Protein AF-A0A9W7FA20-F1 (afdb_monomer)

InterPro domains:
  IPR004854 Ubiquitin fusion degradation protein UFD1-like [PTHR12555] (150-194)
  IPR042299 UFD1-like, Nn domain [G3DSA:2.40.40.50] (1-119)
  IPR055418 Ubiquitin fusion degradation protein UFD1, N-terminal subdomain 2 [PF24842] (150-194)

Foldseek 3Di:
DDDPCVVNQLQFQEKAAACVVVVVCVVVVQDDPKKKKKFAQVPPPPQPCPVPNRPDWDDQPPPPLPDDDLCNVLHADGIDMGGYPYNPDDNQDMGGHPLRCSNNSHDVVTDIDMDIDRDDDPDWDDWDKFKKDQADDDDDDDDRDIDGDCPLVPDPCSVVVCVVSCVRYPDDDAQGKGWDDDPNDIIIIHTHDTD

pLDDT: mean 77.86, std 16.3, range [38.94, 95.81]

Solvent-accessible surface area (backbone atoms only — not comparable to full-atom values): 11781 Å² total; per-residue (Å²): 134,85,64,86,57,71,97,36,48,59,39,29,29,45,24,30,32,21,49,68,58,51,54,47,39,66,73,66,66,60,69,83,82,65,38,30,39,43,25,50,45,89,78,44,93,81,58,72,42,68,93,76,44,73,72,79,60,80,75,68,66,80,63,63,88,80,69,70,44,73,38,78,78,60,44,75,41,68,60,45,59,26,28,71,74,46,47,79,30,56,90,91,43,70,48,70,20,64,46,58,36,48,34,53,38,52,55,94,90,57,70,63,44,79,40,76,54,83,66,86,73,77,74,89,62,76,64,45,73,43,46,44,32,75,46,71,61,69,99,66,93,74,72,48,53,68,45,84,29,62,73,63,72,71,40,93,61,42,64,62,52,48,60,60,50,49,71,48,38,88,50,84,49,67,52,36,53,50,49,45,75,56,96,92,42,78,49,39,30,40,27,67,43,65,111

Structure (mmCIF, N/CA/C/O backbone):
data_AF-A0A9W7FA20-F1
#
_entry.id   AF-A0A9W7FA20-F1
#
loop_
_atom_site.group_PDB
_atom_site.id
_atom_site.type_symbol
_atom_site.label_atom_id
_atom_site.label_alt_id
_atom_site.label_comp_id
_atom_site.label_asym_id
_atom_site.label_entity_id
_atom_site.label_seq_id
_atom_site.pdbx_PDB_ins_code
_atom_site.Cartn_x
_atom_site.Cartn_y
_atom_site.Cartn_z
_atom_site.occupancy
_atom_site.B_iso_or_equiv
_atom_site.auth_seq_id
_atom_site.auth_comp_id
_atom_site.auth_asym_id
_atom_site.auth_atom_id
_atom_site.pdbx_PDB_model_num
ATOM 1 N N . MET A 1 1 ? -18.499 -2.783 -19.533 1.00 41.34 1 MET A N 1
ATOM 2 C CA . MET A 1 1 ? -18.088 -1.965 -18.370 1.00 41.34 1 MET A CA 1
ATOM 3 C C . MET A 1 1 ? -16.827 -2.564 -17.765 1.00 41.34 1 MET A C 1
ATOM 5 O O . MET A 1 1 ? -16.865 -3.700 -17.308 1.00 41.34 1 MET A O 1
ATOM 9 N N . GLY A 1 2 ? -15.693 -1.866 -17.834 1.00 49.78 2 GLY A N 1
ATOM 10 C CA . GLY A 1 2 ? -14.467 -2.304 -17.164 1.00 49.78 2 GLY A CA 1
ATOM 11 C C . GLY A 1 2 ? -14.548 -1.973 -15.677 1.00 49.78 2 GLY A C 1
ATOM 12 O O . GLY A 1 2 ? -14.683 -0.808 -15.324 1.00 49.78 2 GLY A O 1
ATOM 13 N N . HIS A 1 3 ? -14.494 -2.982 -14.806 1.00 59.84 3 HIS A N 1
ATOM 14 C CA . HIS A 1 3 ? -14.323 -2.752 -13.372 1.00 59.84 3 HIS A CA 1
ATOM 15 C C . HIS A 1 3 ? -12.910 -2.212 -13.115 1.00 59.84 3 HIS A C 1
ATOM 17 O O . HIS A 1 3 ? -11.928 -2.821 -13.548 1.00 59.84 3 HIS A O 1
ATOM 23 N N . PHE A 1 4 ? -12.815 -1.078 -12.414 1.00 63.31 4 PHE A N 1
ATOM 24 C CA . PHE A 1 4 ? -11.549 -0.493 -11.970 1.00 63.31 4 PHE A CA 1
ATOM 25 C C . PHE A 1 4 ? -10.691 -1.556 -11.260 1.00 63.31 4 PHE A C 1
ATOM 27 O O . PHE A 1 4 ? -11.182 -2.297 -10.410 1.00 63.31 4 PHE A O 1
ATOM 34 N N . SER A 1 5 ? -9.416 -1.660 -11.645 1.00 63.91 5 SER A N 1
ATOM 35 C CA . SER A 1 5 ? -8.436 -2.608 -11.084 1.00 63.91 5 SER A CA 1
ATOM 36 C C . SER A 1 5 ? -8.739 -4.109 -11.266 1.00 63.91 5 SER A C 1
ATOM 38 O O . SER A 1 5 ? -8.158 -4.942 -10.560 1.00 63.91 5 SER A O 1
ATOM 40 N N . ARG A 1 6 ? -9.593 -4.512 -12.224 1.00 73.00 6 ARG A N 1
ATOM 41 C CA . ARG A 1 6 ? -9.806 -5.939 -12.548 1.00 73.00 6 ARG A CA 1
ATOM 42 C C . ARG A 1 6 ? -8.479 -6.608 -12.931 1.00 73.00 6 ARG A C 1
ATOM 44 O O . ARG A 1 6 ? -7.827 -6.202 -13.884 1.00 73.00 6 ARG A O 1
ATOM 51 N N . GLY A 1 7 ? -8.081 -7.635 -12.178 1.00 79.56 7 GLY A N 1
ATOM 52 C CA . GLY A 1 7 ? -6.801 -8.334 -12.371 1.00 79.56 7 GLY A CA 1
ATOM 53 C C . GLY A 1 7 ? -5.562 -7.573 -11.875 1.00 79.56 7 GLY A C 1
ATOM 54 O O . GLY A 1 7 ? -4.468 -8.121 -11.922 1.00 79.56 7 GLY A O 1
ATOM 55 N N . LYS A 1 8 ? -5.729 -6.350 -11.356 1.00 82.88 8 LYS A N 1
ATOM 56 C CA . LYS A 1 8 ? -4.651 -5.473 -10.866 1.00 82.88 8 LYS A CA 1
ATOM 57 C C . LYS A 1 8 ? -4.732 -5.189 -9.364 1.00 82.88 8 LYS A C 1
ATOM 59 O O . LYS A 1 8 ? -3.920 -4.447 -8.833 1.00 82.88 8 LYS A O 1
ATOM 64 N N . LEU A 1 9 ? -5.666 -5.823 -8.646 1.00 84.94 9 LEU A N 1
ATOM 65 C CA . LEU A 1 9 ? -5.849 -5.635 -7.200 1.00 84.94 9 LEU A CA 1
ATOM 66 C C . LEU A 1 9 ? -4.568 -5.906 -6.387 1.00 84.94 9 LEU A C 1
ATOM 68 O O . LEU A 1 9 ? -4.289 -5.215 -5.414 1.00 84.94 9 LEU A O 1
ATOM 72 N N . GLN A 1 10 ? -3.776 -6.902 -6.795 1.00 86.50 10 GLN A N 1
ATOM 73 C CA . GLN A 1 10 ? -2.513 -7.252 -6.132 1.00 86.50 10 GLN A CA 1
ATOM 74 C C . GLN A 1 10 ? -1.368 -6.267 -6.425 1.00 86.50 10 GLN A C 1
ATOM 76 O O . GLN A 1 10 ? -0.383 -6.246 -5.683 1.00 86.50 10 GLN A O 1
ATOM 81 N N . ASP A 1 11 ? -1.518 -5.465 -7.479 1.00 86.69 11 ASP A N 1
ATOM 82 C CA . ASP A 1 11 ? -0.535 -4.517 -8.004 1.00 86.69 11 ASP A CA 1
ATOM 83 C C . ASP A 1 11 ? -1.003 -3.058 -7.777 1.00 86.69 11 ASP A C 1
ATOM 85 O O . ASP A 1 11 ? -0.656 -2.158 -8.531 1.00 86.69 11 ASP A O 1
ATOM 89 N N . GLY A 1 12 ? -1.818 -2.823 -6.741 1.00 90.12 12 GLY A N 1
ATOM 90 C CA . GLY A 1 12 ? -2.284 -1.500 -6.307 1.00 90.12 12 GLY A CA 1
ATOM 91 C C . GLY A 1 12 ? -2.317 -1.383 -4.782 1.00 90.12 12 GLY A C 1
ATOM 92 O O . GLY A 1 12 ? -1.914 -2.309 -4.078 1.00 90.12 12 GLY A O 1
ATOM 93 N N . ASP A 1 13 ? -2.813 -0.267 -4.243 1.00 91.81 13 ASP A N 1
ATOM 94 C CA . ASP A 1 13 ? -2.879 -0.008 -2.787 1.00 91.81 13 ASP A CA 1
ATOM 95 C C . ASP A 1 13 ? -4.247 -0.303 -2.152 1.00 91.81 13 ASP A C 1
ATOM 97 O O . ASP A 1 13 ? -4.560 0.143 -1.046 1.00 91.81 13 ASP A O 1
ATOM 101 N N . LYS A 1 14 ? -5.076 -1.048 -2.879 1.00 92.50 14 LYS A N 1
ATOM 102 C CA . LYS A 1 14 ? -6.480 -1.282 -2.567 1.00 92.50 14 LYS A CA 1
ATOM 103 C C . LYS A 1 14 ? -6.659 -2.381 -1.529 1.00 92.50 14 LYS A C 1
ATOM 105 O O . LYS A 1 14 ? -6.235 -3.514 -1.743 1.00 92.50 14 LYS A O 1
ATOM 110 N N . CYS A 1 15 ? -7.322 -2.053 -0.424 1.00 93.44 15 CYS A N 1
ATOM 111 C CA . CYS A 1 15 ? -7.663 -2.997 0.636 1.00 93.44 15 CYS A CA 1
ATOM 112 C C . CYS A 1 15 ? -9.179 -3.168 0.778 1.00 93.44 15 CYS A C 1
ATOM 114 O O . CYS A 1 15 ? -9.943 -2.235 0.544 1.00 93.44 15 CYS A O 1
ATOM 116 N N . CYS A 1 16 ? -9.602 -4.354 1.208 1.00 94.81 16 CYS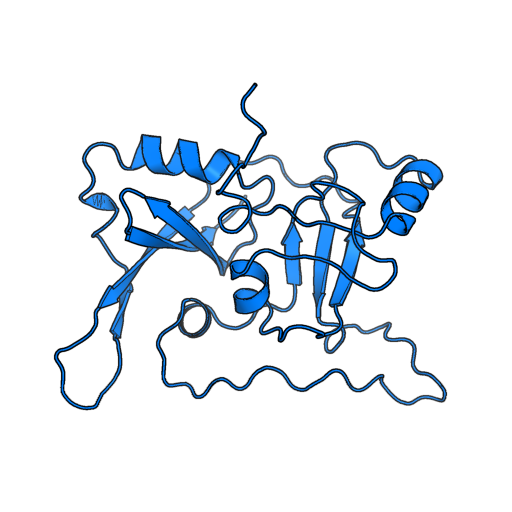 A N 1
ATOM 117 C CA . CYS A 1 16 ? -10.990 -4.641 1.567 1.00 94.81 16 CYS A CA 1
ATOM 118 C C . CYS A 1 16 ? -11.096 -4.687 3.094 1.00 94.81 16 CYS A C 1
ATOM 120 O O . CYS A 1 16 ? -10.343 -5.424 3.745 1.00 94.81 16 CYS A O 1
ATOM 122 N N . LEU A 1 17 ? -12.001 -3.886 3.656 1.00 95.62 17 LEU A N 1
ATOM 123 C CA . LEU A 1 17 ? -12.179 -3.733 5.102 1.00 95.62 17 LEU A CA 1
ATOM 124 C C . LEU A 1 17 ? -13.520 -4.322 5.574 1.00 95.62 17 LEU A C 1
ATOM 126 O O . LEU A 1 17 ? -14.421 -4.538 4.765 1.00 95.62 17 LEU A O 1
ATOM 130 N N . PRO A 1 18 ? -13.687 -4.598 6.877 1.00 95.81 18 PRO A N 1
ATOM 131 C CA . PRO A 1 18 ? -14.977 -4.994 7.428 1.00 95.81 18 PRO A CA 1
ATOM 132 C C . PRO A 1 18 ? -16.049 -3.891 7.331 1.00 95.81 18 PRO A C 1
ATOM 134 O O . PRO A 1 18 ? -15.716 -2.706 7.437 1.00 95.81 18 PRO A O 1
ATOM 137 N N . PRO A 1 19 ? -17.349 -4.246 7.281 1.00 95.69 19 PRO A N 1
ATOM 138 C CA . PRO A 1 19 ? -18.458 -3.286 7.313 1.00 95.69 19 PRO A CA 1
ATOM 139 C C . PRO A 1 19 ? -18.475 -2.352 8.534 1.00 95.69 19 PRO A C 1
ATOM 141 O O . PRO A 1 19 ? -19.100 -1.294 8.496 1.00 95.69 19 PRO A O 1
ATOM 144 N N . SER A 1 20 ? -17.812 -2.719 9.635 1.00 93.69 20 SER A N 1
ATOM 145 C CA . SER A 1 20 ? -17.689 -1.857 10.819 1.00 93.69 20 SER A CA 1
ATOM 146 C C . SER A 1 20 ? -16.941 -0.555 10.519 1.00 93.69 20 SER A C 1
ATOM 148 O O . SER A 1 20 ? -17.323 0.488 11.047 1.00 93.69 20 SER A O 1
ATOM 150 N N . TYR A 1 21 ? -15.943 -0.588 9.630 1.00 93.50 21 TYR A N 1
ATOM 151 C CA . TYR A 1 21 ? -15.213 0.607 9.200 1.00 93.50 21 TYR A CA 1
ATOM 152 C C . TYR A 1 21 ? -16.106 1.553 8.399 1.00 93.50 21 TYR A C 1
ATOM 154 O O . TYR A 1 21 ? -16.038 2.760 8.600 1.00 93.50 21 TYR A O 1
ATOM 162 N N . TRP A 1 22 ? -16.996 1.015 7.559 1.00 93.81 22 TRP A N 1
ATOM 163 C CA . TRP A 1 22 ? -17.982 1.823 6.838 1.00 93.81 22 TRP A CA 1
ATOM 164 C C . TRP A 1 22 ? -18.911 2.570 7.797 1.00 93.81 22 TRP A C 1
ATOM 166 O O . TRP A 1 22 ? -19.076 3.782 7.694 1.00 93.81 22 TRP A O 1
ATOM 176 N N . LYS A 1 23 ? -19.455 1.862 8.794 1.00 93.56 23 LYS A N 1
ATOM 177 C CA . LYS A 1 23 ? -20.296 2.477 9.830 1.00 93.56 23 LYS A CA 1
ATOM 178 C C . LYS A 1 23 ? -19.542 3.556 10.610 1.00 93.56 23 LYS A C 1
ATOM 180 O O . LYS A 1 23 ? -20.134 4.569 10.962 1.00 93.56 23 LYS A O 1
ATOM 185 N N . ALA A 1 24 ? -18.252 3.346 10.880 1.00 91.56 24 ALA A N 1
ATOM 186 C CA . ALA A 1 24 ? -17.413 4.344 11.536 1.00 91.56 24 ALA A CA 1
ATOM 187 C C . ALA A 1 24 ? -17.224 5.591 10.658 1.00 91.56 24 ALA A C 1
ATOM 189 O O . ALA A 1 24 ? -17.444 6.692 11.145 1.00 91.56 24 ALA A O 1
ATOM 190 N N . ILE A 1 25 ? -16.902 5.429 9.371 1.00 91.69 25 ILE A N 1
ATOM 191 C CA . ILE A 1 25 ? -16.784 6.540 8.410 1.00 91.69 25 ILE A CA 1
ATOM 192 C C . ILE A 1 25 ? -18.068 7.374 8.384 1.00 91.69 25 ILE A C 1
ATOM 194 O O . ILE A 1 25 ? -17.997 8.588 8.526 1.00 91.69 25 ILE A O 1
ATOM 198 N N . GLN A 1 26 ? -19.232 6.721 8.289 1.00 92.38 26 GLN A N 1
ATOM 199 C CA . GLN A 1 26 ? -20.533 7.401 8.302 1.00 92.38 26 GLN A CA 1
ATOM 200 C C . GLN A 1 26 ? -20.811 8.113 9.631 1.00 92.38 26 GLN A C 1
ATOM 202 O O . GLN A 1 26 ? -21.352 9.210 9.647 1.00 92.38 26 GLN A O 1
ATOM 207 N N . LYS A 1 27 ? -20.457 7.485 10.759 1.00 94.00 27 LYS A N 1
ATOM 208 C CA . LYS A 1 27 ? -20.691 8.043 12.096 1.00 94.00 27 LYS A CA 1
ATOM 209 C C . LYS A 1 27 ? -19.835 9.278 12.376 1.00 94.00 27 LYS A C 1
ATOM 211 O O . LYS A 1 27 ? -20.299 10.185 13.056 1.00 94.00 27 LYS A O 1
ATOM 216 N N . TYR A 1 28 ? -18.584 9.266 11.926 1.00 90.19 28 TYR A N 1
ATOM 217 C CA . TYR A 1 28 ? -17.623 10.345 12.161 1.00 90.19 28 TYR A CA 1
ATOM 218 C C . TYR A 1 28 ? -17.572 11.362 11.016 1.00 90.19 28 TYR A C 1
ATOM 220 O O . TYR A 1 28 ? -16.710 12.233 11.052 1.00 90.19 28 TYR A O 1
ATOM 228 N N . ASP A 1 29 ? -18.463 11.231 10.027 1.00 89.44 29 ASP A N 1
ATOM 229 C CA . ASP A 1 29 ? -18.550 12.087 8.840 1.00 89.44 29 ASP A CA 1
ATOM 230 C C . ASP A 1 29 ? -17.182 12.329 8.183 1.00 89.44 29 ASP A C 1
ATOM 232 O O . ASP A 1 29 ? -16.762 13.449 7.904 1.00 89.44 29 ASP A O 1
ATOM 236 N N . VAL A 1 30 ? -16.419 11.243 8.018 1.00 88.19 30 VAL A N 1
ATOM 237 C CA . VAL A 1 30 ? -15.063 11.335 7.472 1.00 88.19 30 VAL A CA 1
ATOM 238 C C . VAL A 1 30 ? -15.160 11.635 5.982 1.00 88.19 30 VAL A C 1
ATOM 240 O O . VAL A 1 30 ? -15.636 10.801 5.208 1.00 88.19 30 VAL A O 1
ATOM 243 N N . GLU A 1 31 ? -14.664 12.796 5.570 1.00 86.19 31 GLU A N 1
ATOM 244 C CA . GLU A 1 31 ? -14.654 13.199 4.166 1.00 86.19 31 GLU A CA 1
ATOM 245 C C . GLU A 1 31 ? -13.661 12.387 3.320 1.00 86.19 31 GLU A C 1
ATOM 247 O O . GLU A 1 31 ? -12.680 11.809 3.800 1.00 86.19 31 GLU A O 1
ATOM 252 N N . VAL A 1 32 ? -13.940 12.329 2.019 1.00 87.00 32 VAL A N 1
ATOM 253 C CA . VAL A 1 32 ? -13.044 11.747 1.014 1.00 87.00 32 VAL A CA 1
ATOM 254 C C . VAL A 1 32 ? -11.860 12.688 0.721 1.00 87.00 32 VAL A C 1
ATOM 256 O O . VAL A 1 32 ? -12.009 13.901 0.844 1.00 87.00 32 VAL A O 1
ATOM 259 N N . PRO A 1 33 ? -10.703 12.177 0.250 1.00 87.62 33 PRO A N 1
ATOM 260 C CA . PRO A 1 33 ? -10.387 10.774 -0.021 1.00 87.62 33 PRO A CA 1
ATOM 261 C C . PRO A 1 33 ? -10.060 9.982 1.249 1.00 87.62 33 PRO A C 1
ATOM 263 O O . PRO A 1 33 ? -9.257 10.402 2.078 1.00 87.62 33 PRO A O 1
ATOM 266 N N . TRP A 1 34 ? -10.609 8.770 1.359 1.00 89.75 34 TRP A N 1
ATOM 267 C CA . TRP A 1 34 ? -10.278 7.887 2.474 1.00 89.75 34 TRP A CA 1
ATOM 268 C C . TRP A 1 34 ? -8.948 7.184 2.245 1.00 89.75 34 TRP A C 1
ATOM 270 O O . TRP A 1 34 ? -8.766 6.436 1.279 1.00 89.75 34 TRP A O 1
ATOM 280 N N . ALA A 1 35 ? -8.043 7.373 3.194 1.00 91.44 35 ALA A N 1
ATOM 281 C CA . ALA A 1 35 ? -6.826 6.599 3.319 1.00 91.44 35 ALA A CA 1
ATOM 282 C C . ALA A 1 35 ? -6.806 5.881 4.662 1.00 91.44 35 ALA A C 1
ATOM 284 O O . ALA A 1 35 ? -7.307 6.379 5.673 1.00 91.44 35 ALA A O 1
ATOM 285 N N . VAL A 1 36 ? -6.197 4.702 4.668 1.00 93.31 36 VAL A N 1
ATOM 286 C CA . VAL A 1 36 ? -5.994 3.916 5.875 1.00 93.31 36 VAL A CA 1
ATOM 287 C C . VAL A 1 36 ? -4.521 3.658 6.110 1.00 93.31 36 VAL A C 1
ATOM 289 O O . VAL A 1 36 ? -3.767 3.340 5.191 1.00 93.31 36 VAL A O 1
ATOM 292 N N . ARG A 1 37 ? -4.112 3.771 7.370 1.00 92.94 37 ARG A N 1
ATOM 293 C CA . ARG A 1 37 ? -2.810 3.320 7.839 1.00 92.94 37 ARG A CA 1
ATOM 294 C C . ARG A 1 37 ? -2.962 1.915 8.385 1.00 92.94 37 ARG A C 1
ATOM 296 O O . ARG A 1 37 ? -3.758 1.673 9.288 1.00 92.94 37 ARG A O 1
ATOM 303 N N . ILE A 1 38 ? -2.172 1.001 7.846 1.00 92.62 38 ILE A N 1
ATOM 304 C CA . ILE A 1 38 ? -2.104 -0.381 8.298 1.00 92.62 38 ILE A CA 1
ATOM 305 C C . ILE A 1 38 ? -0.772 -0.551 9.010 1.00 92.62 38 ILE A C 1
ATOM 307 O O . ILE A 1 38 ? 0.289 -0.348 8.414 1.00 92.62 38 ILE A O 1
ATOM 311 N N . ARG A 1 39 ? -0.822 -0.926 10.286 1.00 89.19 39 ARG A N 1
ATOM 312 C CA . ARG A 1 39 ? 0.361 -1.169 11.113 1.00 89.19 39 ARG A CA 1
ATOM 313 C C . ARG A 1 39 ? 0.295 -2.528 11.781 1.00 89.19 39 ARG A C 1
ATOM 315 O O . ARG A 1 39 ? -0.784 -3.061 12.043 1.00 89.19 39 ARG A O 1
ATOM 322 N N . ARG A 1 40 ? 1.456 -3.114 12.053 1.00 82.44 40 ARG A N 1
ATOM 323 C CA . ARG A 1 40 ? 1.506 -4.317 12.886 1.00 82.44 40 ARG A CA 1
ATOM 324 C C . ARG A 1 40 ? 1.145 -3.953 14.324 1.00 82.44 40 ARG A C 1
ATOM 326 O O . ARG A 1 40 ? 1.532 -2.890 14.804 1.00 82.44 40 ARG A O 1
ATOM 333 N N . ILE A 1 41 ? 0.450 -4.857 15.011 1.00 79.50 41 ILE A N 1
ATOM 334 C CA . ILE A 1 41 ? 0.086 -4.636 16.413 1.00 79.50 41 ILE A CA 1
ATOM 335 C C . ILE A 1 41 ? 1.306 -4.702 17.339 1.00 79.50 41 ILE A C 1
ATOM 337 O O . ILE A 1 41 ? 1.319 -3.993 18.324 1.00 79.50 41 ILE A O 1
ATOM 341 N N . ASP A 1 42 ? 2.354 -5.474 17.020 1.00 71.81 42 ASP A N 1
ATOM 342 C CA . ASP A 1 42 ? 3.551 -5.631 17.876 1.00 71.81 42 ASP A CA 1
ATOM 343 C C . ASP A 1 42 ? 4.308 -4.324 18.160 1.00 71.81 42 ASP A C 1
ATOM 345 O O . ASP A 1 42 ? 5.114 -4.259 19.087 1.00 71.81 42 ASP A O 1
ATOM 349 N N . LYS A 1 43 ? 4.070 -3.288 17.356 1.00 62.44 43 LYS A N 1
ATOM 350 C CA . LYS A 1 43 ? 4.651 -1.948 17.500 1.00 62.44 43 LYS A CA 1
ATOM 351 C C . LYS A 1 43 ? 3.680 -0.929 18.075 1.00 62.44 43 LYS A C 1
ATOM 353 O O . LYS A 1 43 ? 3.968 0.264 18.079 1.00 62.44 43 LYS A O 1
ATOM 358 N N . ASP A 1 44 ? 2.524 -1.386 18.517 1.00 63.81 44 ASP A N 1
ATOM 359 C CA . ASP A 1 44 ? 1.465 -0.514 18.952 1.00 63.81 44 ASP A CA 1
ATOM 360 C C . ASP A 1 44 ? 1.561 -0.238 20.462 1.00 63.81 44 ASP A C 1
ATOM 362 O O . ASP A 1 44 ? 1.539 -1.180 21.257 1.00 63.81 44 ASP A O 1
ATOM 366 N N . PRO A 1 45 ? 1.704 1.031 20.888 1.00 58.66 45 PRO A N 1
ATOM 367 C CA . PRO A 1 45 ? 1.760 1.363 22.308 1.00 58.66 45 PRO A CA 1
ATOM 368 C C . PRO A 1 45 ? 0.434 1.066 23.027 1.00 58.66 45 PRO A C 1
ATOM 370 O O . PRO A 1 45 ? 0.455 0.755 24.218 1.00 58.66 45 PRO A O 1
ATOM 373 N N . ASP A 1 46 ? -0.689 1.071 22.298 1.00 60.22 46 ASP A N 1
ATOM 374 C CA . ASP A 1 46 ? -2.047 0.958 22.841 1.00 60.22 46 ASP A CA 1
ATOM 375 C C . ASP A 1 46 ? -2.658 -0.426 22.579 1.00 60.22 46 ASP A C 1
ATOM 377 O O . ASP A 1 46 ? -3.866 -0.562 22.356 1.00 60.22 46 ASP A O 1
ATOM 381 N N . ILE A 1 47 ? -1.840 -1.482 22.507 1.00 62.91 47 ILE A N 1
ATOM 382 C CA . ILE A 1 47 ? -2.360 -2.858 22.505 1.00 62.91 47 ILE A CA 1
ATOM 383 C C . ILE A 1 47 ? -3.198 -3.029 23.767 1.00 62.91 47 ILE A C 1
ATOM 385 O O . ILE A 1 47 ? -2.689 -2.830 24.871 1.00 62.91 47 ILE A O 1
ATOM 389 N N . TYR A 1 48 ? -4.458 -3.441 23.606 1.00 50.62 48 TYR A N 1
ATOM 390 C CA . TYR A 1 48 ? -5.272 -3.922 24.716 1.00 50.62 48 TYR A CA 1
ATOM 391 C C . TYR A 1 48 ? -4.478 -4.990 25.473 1.00 50.62 48 TYR A C 1
ATOM 393 O O . TYR A 1 48 ? -4.252 -6.090 24.969 1.00 50.62 48 TYR A O 1
ATOM 401 N N . ARG A 1 49 ? -4.001 -4.629 26.667 1.00 52.78 49 ARG A N 1
ATOM 402 C CA . ARG A 1 49 ? -3.356 -5.551 27.594 1.00 52.78 49 ARG A CA 1
ATOM 403 C C . ARG A 1 49 ? -4.448 -6.181 28.434 1.00 52.78 49 ARG A C 1
ATOM 405 O O . ARG A 1 49 ? -4.798 -5.656 29.489 1.00 52.78 49 ARG A O 1
ATOM 412 N N . GLU A 1 50 ? -5.020 -7.274 27.958 1.00 43.41 50 GLU A N 1
ATOM 413 C CA . GLU A 1 50 ? -5.937 -8.050 28.785 1.00 43.41 50 GLU A CA 1
ATOM 414 C C . GLU A 1 50 ? -5.143 -8.593 29.989 1.00 43.41 50 GLU A C 1
ATOM 416 O O . GLU A 1 50 ? -4.130 -9.276 29.828 1.00 43.41 50 GLU A O 1
ATOM 421 N N . GLY A 1 51 ? -5.497 -8.164 31.206 1.00 53.22 51 GLY A N 1
ATOM 422 C CA . GLY A 1 51 ? -4.780 -8.551 32.431 1.00 53.22 51 GLY A CA 1
ATOM 423 C C . GLY A 1 51 ? -3.306 -8.119 32.500 1.00 53.22 51 GLY A C 1
ATOM 424 O O . GLY A 1 51 ? -2.516 -8.754 33.192 1.00 53.22 51 GLY A O 1
ATOM 425 N N . GLY A 1 52 ? -2.896 -7.076 31.767 1.00 54.47 52 GLY A N 1
ATOM 426 C CA . GLY A 1 52 ? -1.500 -6.616 31.749 1.00 54.47 52 GLY A CA 1
ATOM 427 C C . GLY A 1 52 ? -0.568 -7.415 30.826 1.00 54.47 52 GLY A C 1
ATOM 428 O O . GLY A 1 52 ? 0.579 -7.004 30.636 1.00 54.47 52 GLY A O 1
ATOM 429 N N . GLN A 1 53 ? -1.042 -8.493 30.189 1.00 50.97 53 GLN A N 1
ATOM 430 C CA . GLN A 1 53 ? -0.277 -9.209 29.169 1.00 50.97 53 GLN A CA 1
ATOM 431 C C . GLN A 1 53 ? -0.463 -8.568 27.793 1.00 50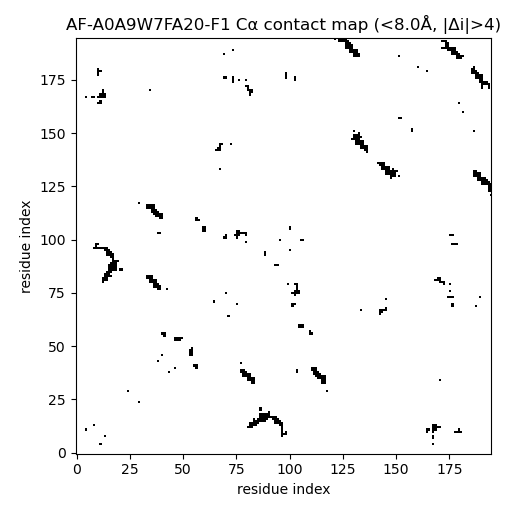.97 53 GLN A C 1
ATOM 433 O O . GLN A 1 53 ? -1.574 -8.340 27.321 1.00 50.97 53 GLN A O 1
ATOM 438 N N . VAL A 1 54 ? 0.656 -8.285 27.127 1.00 55.56 54 VAL A N 1
ATOM 439 C CA . VAL A 1 54 ? 0.669 -7.886 25.717 1.00 55.56 54 VAL A CA 1
ATOM 440 C C . VAL A 1 54 ? 0.094 -9.040 24.897 1.00 55.56 54 VAL A C 1
ATOM 442 O O . VAL A 1 54 ? 0.615 -10.154 24.988 1.00 55.56 54 VAL A O 1
ATOM 445 N N . LEU A 1 55 ? -0.940 -8.785 24.083 1.00 53.88 55 LEU A N 1
ATOM 446 C CA . LEU A 1 55 ? -1.399 -9.745 23.077 1.00 53.88 55 LEU A CA 1
ATOM 447 C C . LEU A 1 55 ? -0.189 -10.158 22.233 1.00 53.88 55 LEU A C 1
ATOM 449 O O . LEU A 1 55 ? 0.335 -9.365 21.449 1.00 53.88 55 LEU A O 1
ATOM 453 N N . LYS A 1 56 ? 0.293 -11.390 22.429 1.00 51.25 56 LYS A N 1
ATOM 454 C CA . LYS A 1 56 ? 1.414 -11.928 21.661 1.00 51.25 56 LYS A CA 1
ATOM 455 C C . LYS A 1 56 ? 0.946 -12.098 20.222 1.00 51.25 56 LYS A C 1
ATOM 457 O O . LYS A 1 56 ? 0.323 -13.096 19.870 1.00 51.25 56 LYS A O 1
ATOM 462 N N . THR A 1 57 ? 1.241 -11.123 19.371 1.00 55.31 57 THR A N 1
ATOM 463 C CA . THR A 1 57 ? 1.193 -11.345 17.927 1.00 55.31 57 THR A CA 1
ATOM 464 C C . THR A 1 57 ? 2.145 -12.468 17.557 1.00 55.31 57 THR A C 1
ATOM 466 O O . THR A 1 57 ? 3.199 -12.627 18.174 1.00 55.31 57 THR A O 1
ATOM 469 N N . GLN A 1 58 ? 1.793 -13.216 16.512 1.00 58.97 58 GLN A N 1
ATOM 470 C CA . GLN A 1 58 ? 2.731 -14.159 15.923 1.00 58.97 58 GLN A CA 1
ATOM 471 C C . GLN A 1 58 ? 4.034 -13.441 15.566 1.00 58.97 58 GLN A C 1
ATOM 473 O O . GLN A 1 58 ? 4.019 -12.306 15.069 1.00 58.97 58 GLN A O 1
ATOM 478 N N . GLU A 1 59 ? 5.155 -14.114 15.825 1.00 60.75 59 GLU A N 1
ATOM 479 C CA . GLU A 1 59 ? 6.470 -13.598 15.476 1.00 60.75 59 GLU A CA 1
ATOM 480 C C . GLU A 1 59 ? 6.496 -13.166 14.009 1.00 60.75 59 GLU A C 1
ATOM 482 O O . GLU A 1 59 ? 5.835 -13.754 13.137 1.00 60.75 59 GLU A O 1
ATOM 487 N N . ARG A 1 60 ? 7.275 -12.112 13.726 1.00 59.75 60 ARG A N 1
ATOM 488 C CA . ARG A 1 60 ? 7.562 -11.717 12.345 1.00 59.75 60 ARG A CA 1
ATOM 489 C C . ARG A 1 60 ? 7.948 -12.968 11.576 1.00 59.75 60 ARG A C 1
ATOM 491 O O . ARG A 1 60 ? 8.658 -13.829 12.089 1.00 59.75 60 ARG A O 1
ATOM 498 N N . VAL A 1 61 ? 7.516 -13.054 10.319 1.00 56.84 61 VAL A N 1
ATOM 499 C CA . VAL A 1 61 ? 8.079 -14.070 9.432 1.00 56.84 61 VAL A CA 1
ATOM 500 C C . VAL A 1 61 ? 9.569 -13.796 9.348 1.00 56.84 61 VAL A C 1
ATOM 502 O O . VAL A 1 61 ? 9.985 -12.900 8.601 1.00 56.84 61 VAL A O 1
ATOM 505 N N . ASN A 1 62 ? 10.349 -14.549 10.120 1.00 48.00 62 ASN A N 1
ATOM 506 C CA . ASN A 1 62 ? 11.758 -14.745 9.881 1.00 48.00 62 ASN A CA 1
ATOM 507 C C . ASN A 1 62 ? 11.800 -15.665 8.664 1.00 48.00 62 ASN A C 1
ATOM 509 O O . ASN A 1 62 ? 11.830 -16.888 8.773 1.00 48.00 62 ASN A O 1
ATOM 513 N N . ARG A 1 63 ? 11.599 -15.074 7.480 1.00 49.03 63 ARG A N 1
ATOM 514 C CA . ARG A 1 63 ? 11.951 -15.788 6.258 1.00 49.03 63 ARG A CA 1
ATOM 515 C C . ARG A 1 63 ? 13.468 -15.924 6.343 1.00 49.03 63 ARG A C 1
ATOM 517 O O . ARG A 1 63 ? 14.100 -14.921 6.691 1.00 49.03 63 ARG A O 1
ATOM 524 N N . PRO A 1 64 ? 14.046 -17.115 6.115 1.00 39.62 64 PRO A N 1
ATOM 525 C CA . PRO A 1 64 ? 15.491 -17.208 5.989 1.00 39.62 64 PRO A CA 1
ATOM 526 C C . PRO A 1 64 ? 15.943 -16.089 5.044 1.00 39.62 64 PRO A C 1
ATOM 528 O O . PRO A 1 64 ? 15.276 -15.838 4.040 1.00 39.62 64 PRO A O 1
ATOM 531 N N . LYS A 1 65 ? 17.047 -15.400 5.371 1.00 42.03 65 LYS A N 1
ATOM 532 C CA . LYS A 1 65 ? 17.645 -14.357 4.507 1.00 42.03 65 LYS A CA 1
ATOM 533 C C . LYS A 1 65 ? 17.900 -14.857 3.074 1.00 42.03 65 LYS A C 1
ATOM 535 O O . LYS A 1 65 ? 18.144 -14.078 2.164 1.00 42.03 65 LYS A O 1
ATOM 540 N N . VAL A 1 66 ? 17.808 -16.166 2.868 1.00 40.16 66 VAL A N 1
ATOM 541 C CA . VAL A 1 66 ? 17.705 -16.819 1.573 1.00 40.16 66 VAL A CA 1
ATOM 542 C C . VAL A 1 66 ? 16.241 -16.788 1.106 1.00 40.16 66 VAL A C 1
ATOM 544 O O . VAL A 1 66 ? 15.446 -17.666 1.431 1.00 40.16 66 VAL A O 1
ATOM 547 N N . ILE A 1 67 ? 15.862 -15.714 0.413 1.00 38.94 67 ILE A N 1
ATOM 548 C CA . ILE A 1 67 ? 15.511 -15.660 -1.023 1.00 38.94 67 ILE A CA 1
ATOM 549 C C . ILE A 1 67 ? 15.084 -14.203 -1.272 1.00 38.94 67 ILE A C 1
ATOM 551 O O . ILE A 1 67 ? 13.894 -13.901 -1.294 1.00 38.94 67 ILE A O 1
ATOM 555 N N . ASN A 1 68 ? 16.064 -13.307 -1.407 1.00 48.53 68 ASN A N 1
ATOM 556 C CA . ASN A 1 68 ? 16.125 -12.237 -2.412 1.00 48.53 68 ASN A CA 1
ATOM 557 C C . ASN A 1 68 ? 14.777 -11.683 -2.872 1.00 48.53 68 ASN A C 1
ATOM 559 O O . ASN A 1 68 ? 14.416 -11.722 -4.050 1.00 48.53 68 ASN A O 1
ATOM 563 N N . GLY A 1 69 ? 14.003 -11.217 -1.900 1.00 51.25 69 GLY A N 1
ATOM 564 C CA . GLY A 1 69 ? 12.716 -10.600 -2.121 1.00 51.25 69 GLY A CA 1
ATOM 565 C C . GLY A 1 69 ? 12.836 -9.088 -1.962 1.00 51.25 69 GLY A C 1
ATOM 566 O O . GLY A 1 69 ? 13.741 -8.603 -1.289 1.00 51.25 69 GLY A O 1
ATOM 567 N N . PRO A 1 70 ? 11.873 -8.314 -2.481 1.00 51.88 70 PRO A N 1
ATOM 568 C CA . PRO A 1 70 ? 11.803 -6.859 -2.300 1.00 51.88 70 PRO A CA 1
ATOM 569 C C . PRO A 1 70 ? 12.017 -6.358 -0.862 1.00 51.88 70 PRO A C 1
ATOM 571 O O . PRO A 1 70 ? 12.501 -5.255 -0.636 1.00 51.88 70 PRO A O 1
ATOM 574 N N . ARG A 1 71 ? 11.635 -7.184 0.119 1.00 54.72 71 ARG A N 1
ATOM 575 C CA . ARG A 1 71 ? 11.737 -6.904 1.553 1.00 54.72 71 ARG A CA 1
ATOM 576 C C . ARG A 1 71 ? 13.183 -6.870 2.056 1.00 54.72 71 ARG A C 1
ATOM 578 O O . ARG A 1 71 ? 13.469 -6.084 2.954 1.00 54.72 71 ARG A O 1
ATOM 585 N N . ASP A 1 72 ? 14.068 -7.702 1.511 1.00 53.50 72 ASP A N 1
ATOM 586 C CA . ASP A 1 72 ? 15.451 -7.817 1.994 1.00 53.50 72 ASP A CA 1
ATOM 587 C C . ASP A 1 72 ? 16.295 -6.594 1.600 1.00 53.50 72 ASP A C 1
ATOM 589 O O . ASP A 1 72 ? 17.300 -6.303 2.238 1.00 53.50 72 ASP A O 1
ATOM 593 N N . ILE A 1 73 ? 15.832 -5.836 0.599 1.00 58.56 73 ILE A N 1
ATOM 594 C CA . ILE A 1 73 ? 16.480 -4.624 0.084 1.00 58.56 73 ILE A CA 1
ATOM 595 C C . ILE A 1 73 ? 16.209 -3.420 0.990 1.00 58.56 73 ILE A C 1
ATOM 597 O O . ILE A 1 73 ? 17.126 -2.682 1.331 1.00 58.56 73 ILE A O 1
ATOM 601 N N . VAL A 1 74 ? 14.941 -3.199 1.359 1.00 62.72 74 VAL A N 1
ATOM 602 C CA . VAL A 1 74 ? 14.507 -1.941 2.000 1.00 62.72 74 VAL A CA 1
ATOM 603 C C . VAL A 1 74 ? 14.096 -2.126 3.463 1.00 62.72 74 VAL A C 1
ATOM 605 O O . VAL A 1 74 ? 13.725 -1.170 4.144 1.00 62.72 74 VAL A O 1
ATOM 608 N N . GLY A 1 75 ? 14.171 -3.354 3.975 1.00 69.31 75 GLY A N 1
ATOM 609 C CA . GLY A 1 75 ? 13.811 -3.684 5.347 1.00 69.31 75 GLY A CA 1
ATOM 610 C C . GLY A 1 75 ? 12.301 -3.702 5.601 1.00 69.31 75 GLY A C 1
ATOM 611 O O . GLY A 1 75 ? 11.478 -3.199 4.831 1.00 69.31 75 GLY A O 1
ATOM 612 N N . ALA A 1 76 ? 11.926 -4.321 6.719 1.00 75.12 76 ALA A N 1
ATOM 613 C CA . ALA A 1 76 ? 10.539 -4.374 7.162 1.00 75.12 76 ALA A CA 1
ATOM 614 C C . ALA A 1 76 ? 10.039 -2.986 7.585 1.00 75.12 76 ALA A C 1
ATOM 616 O O . ALA A 1 76 ? 10.757 -2.233 8.240 1.00 75.12 76 ALA A O 1
ATOM 617 N N . ARG A 1 77 ? 8.781 -2.690 7.261 1.00 82.12 77 ARG A N 1
ATOM 618 C CA . ARG A 1 77 ? 8.088 -1.459 7.638 1.00 82.12 77 ARG A CA 1
ATOM 619 C C . ARG A 1 77 ? 7.179 -1.703 8.828 1.00 82.12 77 ARG A C 1
A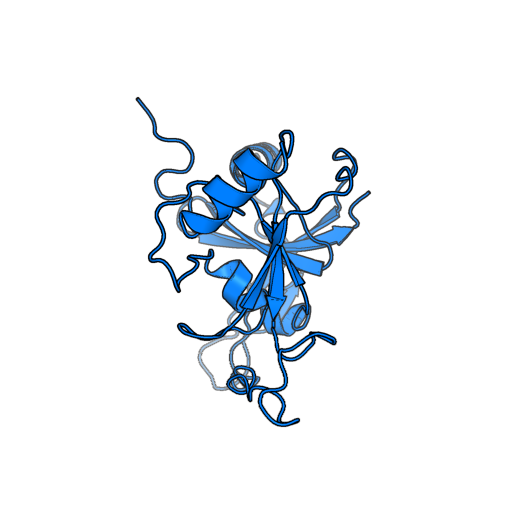TOM 621 O O . ARG A 1 77 ? 6.601 -2.782 8.964 1.00 82.12 77 ARG A O 1
ATOM 628 N N . ASP A 1 78 ? 7.036 -0.681 9.663 1.00 82.44 78 ASP A N 1
ATOM 629 C CA . ASP A 1 78 ? 6.132 -0.730 10.813 1.00 82.44 78 ASP A CA 1
ATOM 630 C C . ASP A 1 78 ? 4.698 -0.343 10.426 1.00 82.44 78 ASP A C 1
ATOM 632 O O . ASP A 1 78 ? 3.738 -0.878 10.984 1.00 82.44 78 ASP A O 1
ATOM 636 N N . SER A 1 79 ? 4.549 0.528 9.422 1.00 89.00 79 SER A N 1
ATOM 637 C CA . SER A 1 79 ? 3.257 0.885 8.840 1.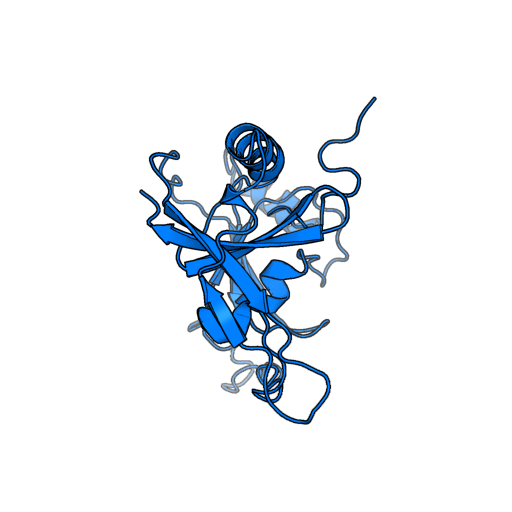00 89.00 79 SER A CA 1
ATOM 638 C C . SER A 1 79 ? 3.345 1.119 7.332 1.00 89.00 79 SER A C 1
ATOM 640 O O . SER A 1 79 ? 4.412 1.431 6.799 1.00 89.00 79 SER A O 1
ATOM 642 N N . VAL A 1 80 ? 2.215 0.945 6.652 1.00 91.50 80 VAL A N 1
ATOM 643 C CA . VAL A 1 80 ? 2.008 1.291 5.241 1.00 91.50 80 VAL A CA 1
ATOM 644 C C . VAL A 1 80 ? 0.665 1.992 5.085 1.00 91.50 80 VAL A C 1
ATOM 646 O O . VAL A 1 80 ? -0.250 1.776 5.884 1.00 91.50 80 VAL A O 1
ATOM 649 N N . LEU A 1 81 ? 0.546 2.825 4.057 1.00 92.38 81 LEU A N 1
ATOM 650 C CA . LEU A 1 81 ? -0.725 3.418 3.655 1.00 92.38 81 LEU A CA 1
ATOM 651 C C . LEU A 1 81 ? -1.411 2.567 2.584 1.00 92.38 81 LEU A C 1
ATOM 653 O O . LEU A 1 81 ? -0.757 1.876 1.799 1.00 92.38 81 LEU A O 1
ATOM 657 N N . GLY A 1 82 ? -2.736 2.623 2.582 1.00 92.75 82 GLY A N 1
ATOM 658 C CA . GLY A 1 82 ? -3.589 2.027 1.570 1.00 92.75 82 GLY A CA 1
ATOM 659 C C . GLY A 1 82 ? -4.910 2.771 1.457 1.00 92.75 82 GLY A C 1
ATOM 660 O O . GLY A 1 82 ? -5.199 3.698 2.216 1.00 92.75 82 GLY A O 1
ATOM 661 N N . SER A 1 83 ? -5.732 2.339 0.511 1.00 92.62 83 SER A N 1
ATOM 662 C CA . SER A 1 83 ? -7.036 2.933 0.234 1.00 92.62 83 SER A CA 1
ATOM 663 C C . SER A 1 83 ? -8.118 1.850 0.267 1.00 92.62 83 SER A C 1
ATOM 665 O O . SER A 1 83 ? -7.943 0.803 -0.369 1.00 92.62 83 SER A O 1
ATOM 667 N N . PRO A 1 84 ? -9.229 2.055 1.000 1.00 93.56 84 PRO A N 1
ATOM 668 C CA . PRO A 1 84 ? -10.328 1.104 1.016 1.00 93.56 84 PRO A CA 1
ATOM 669 C C . PRO A 1 84 ? -11.007 1.071 -0.355 1.00 93.56 84 PRO A C 1
ATOM 671 O 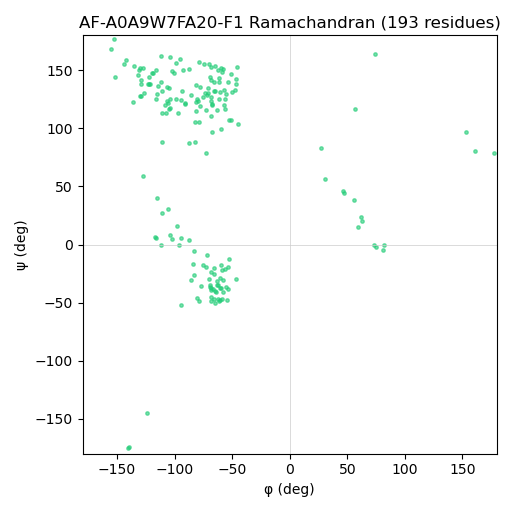O . PRO A 1 84 ? -11.505 2.084 -0.838 1.00 93.56 84 PRO A O 1
ATOM 674 N N . LEU A 1 85 ? -11.022 -0.103 -0.982 1.00 93.00 85 LEU A N 1
ATOM 675 C CA . LEU A 1 85 ? -11.781 -0.346 -2.208 1.00 93.00 85 LEU A CA 1
ATOM 676 C C . LEU A 1 85 ? -13.251 -0.603 -1.895 1.00 93.00 85 LEU A C 1
ATOM 678 O O . LEU A 1 85 ? -14.137 -0.076 -2.559 1.00 93.00 85 LEU A O 1
ATOM 682 N N . ASP A 1 86 ? -13.493 -1.443 -0.895 1.00 93.06 86 ASP A N 1
ATOM 683 C CA . ASP A 1 86 ? -14.812 -1.830 -0.435 1.00 93.06 86 ASP A CA 1
ATOM 684 C C . ASP A 1 86 ? -14.775 -2.278 1.034 1.00 93.06 86 ASP A C 1
ATOM 686 O O . ASP A 1 86 ? -13.721 -2.479 1.647 1.00 93.06 86 ASP A O 1
ATOM 690 N N . PHE A 1 87 ? -15.969 -2.419 1.606 1.00 95.06 87 PHE A N 1
ATOM 691 C CA . PHE A 1 87 ? -16.173 -2.756 3.014 1.00 95.06 87 PHE A CA 1
ATOM 692 C C . PHE A 1 87 ? -16.859 -4.117 3.172 1.00 95.06 87 PHE A C 1
ATOM 694 O O . PHE A 1 87 ? -17.786 -4.279 3.964 1.00 95.06 87 PHE A O 1
ATOM 701 N N . ARG A 1 88 ? -16.460 -5.086 2.340 1.00 94.38 88 ARG A N 1
ATOM 702 C CA . ARG A 1 88 ? -17.099 -6.408 2.227 1.00 94.38 88 ARG A CA 1
ATOM 703 C C . ARG A 1 88 ? -16.332 -7.522 2.935 1.00 94.38 88 ARG A C 1
ATOM 705 O O . ARG A 1 88 ? -16.716 -8.684 2.813 1.00 94.38 88 ARG A O 1
ATOM 712 N N . ALA A 1 89 ? -15.256 -7.199 3.649 1.00 93.81 89 ALA A N 1
ATOM 713 C CA . ALA A 1 89 ? -14.490 -8.218 4.346 1.00 93.81 89 ALA A CA 1
ATOM 714 C C . ALA A 1 89 ? -15.298 -8.808 5.510 1.00 93.81 89 ALA A C 1
ATOM 716 O O . ALA A 1 89 ? -16.158 -8.140 6.089 1.00 93.81 89 ALA A O 1
ATOM 717 N N . GLY A 1 90 ? -15.021 -10.062 5.878 1.00 92.38 90 GLY A N 1
ATOM 718 C CA . GLY A 1 90 ? -15.606 -10.643 7.089 1.00 92.38 90 GLY A CA 1
ATOM 719 C C . GLY A 1 90 ? -15.251 -9.806 8.323 1.00 92.38 90 GLY A C 1
ATOM 720 O O . GLY A 1 90 ? -14.193 -9.186 8.360 1.00 92.38 90 GLY A O 1
ATOM 721 N N . SER A 1 91 ? -16.106 -9.798 9.351 1.00 85.50 91 SER A N 1
ATOM 722 C CA . SER A 1 91 ? -16.013 -8.875 10.500 1.00 85.50 91 SER A CA 1
ATOM 723 C C . SER A 1 91 ? -14.666 -8.847 11.241 1.00 85.50 91 SER A C 1
ATOM 725 O O . SER A 1 91 ? -14.394 -7.887 11.955 1.00 85.50 91 SER A O 1
ATOM 727 N N . GLN A 1 92 ? -13.834 -9.879 11.088 1.00 85.81 92 GLN A N 1
ATOM 728 C CA . GLN A 1 92 ? -12.531 -10.025 11.749 1.00 85.81 92 GLN A CA 1
ATOM 729 C C . GLN A 1 92 ? -11.352 -10.065 10.764 1.00 85.81 92 GLN A C 1
ATOM 731 O O . GLN A 1 92 ? -10.218 -10.317 11.164 1.00 85.81 92 GLN A O 1
ATOM 736 N N . TYR A 1 93 ? -11.603 -9.842 9.474 1.00 91.69 93 TYR A N 1
ATOM 737 C CA . TYR A 1 93 ? -10.600 -9.986 8.428 1.00 91.69 93 TYR A CA 1
ATOM 738 C C . TYR A 1 93 ? -10.421 -8.690 7.654 1.00 91.69 93 TYR A C 1
ATOM 740 O O . TYR A 1 93 ? -11.371 -7.973 7.364 1.00 91.69 93 TYR A O 1
ATOM 748 N N . VAL A 1 94 ? -9.181 -8.428 7.266 1.00 94.31 94 VAL A N 1
ATOM 749 C CA . VAL A 1 94 ? -8.832 -7.404 6.283 1.00 94.31 94 VAL A CA 1
ATOM 750 C C . VAL A 1 94 ? -8.088 -8.091 5.151 1.00 94.31 94 VAL A C 1
ATOM 752 O O . VAL A 1 94 ? -7.241 -8.955 5.396 1.00 94.31 94 VAL A O 1
ATOM 755 N N . TYR A 1 95 ? -8.395 -7.725 3.909 1.00 94.44 95 TYR A N 1
ATOM 756 C CA . TYR A 1 95 ? -7.678 -8.255 2.752 1.00 94.44 95 TYR A CA 1
ATOM 757 C C . TYR A 1 95 ? -6.746 -7.188 2.201 1.00 94.44 95 TYR A C 1
ATOM 759 O O . TYR A 1 95 ? -7.182 -6.094 1.836 1.00 94.44 95 TYR A O 1
ATOM 767 N N . LEU A 1 96 ? -5.459 -7.528 2.152 1.00 93.12 96 LEU A N 1
ATOM 768 C CA . LEU A 1 96 ? -4.387 -6.640 1.720 1.00 93.12 96 LEU A CA 1
ATOM 769 C C . LEU A 1 96 ? -3.674 -7.218 0.487 1.00 93.12 96 LEU A C 1
ATOM 771 O O . LEU A 1 96 ? -3.527 -8.440 0.382 1.00 93.12 96 LEU A O 1
ATOM 775 N N . PRO A 1 97 ? -3.167 -6.367 -0.417 1.00 90.94 97 PRO A N 1
ATOM 776 C CA . PRO A 1 97 ? -2.301 -6.788 -1.508 1.00 90.94 97 PRO A CA 1
ATOM 777 C C . PRO A 1 97 ? -1.023 -7.470 -1.012 1.00 90.94 97 PRO A C 1
ATOM 779 O O . PRO A 1 97 ? -0.469 -7.152 0.045 1.00 90.94 97 PRO A O 1
ATOM 782 N N . SER A 1 98 ? -0.486 -8.369 -1.832 1.00 86.19 98 SER A N 1
ATOM 783 C CA . SER A 1 98 ? 0.696 -9.170 -1.500 1.00 86.19 98 SER A CA 1
ATOM 784 C C . SER A 1 98 ? 1.932 -8.326 -1.166 1.00 86.19 98 SER A C 1
ATOM 786 O O . SER A 1 98 ? 2.776 -8.753 -0.377 1.00 86.19 98 SER A O 1
ATOM 788 N N . TRP A 1 99 ? 2.070 -7.133 -1.755 1.00 85.19 99 TRP A N 1
ATOM 789 C CA . TRP A 1 99 ? 3.189 -6.244 -1.443 1.00 85.19 99 TRP A CA 1
ATOM 790 C C . TRP A 1 99 ? 3.094 -5.677 -0.021 1.00 85.19 99 TRP A C 1
ATOM 792 O O . TRP A 1 99 ? 4.115 -5.636 0.658 1.00 85.19 99 TRP A O 1
ATOM 802 N N . MET A 1 100 ? 1.895 -5.362 0.485 1.00 88.94 100 MET A N 1
ATOM 803 C CA . MET A 1 100 ? 1.713 -4.900 1.868 1.00 88.94 100 MET A CA 1
ATOM 804 C C . MET A 1 100 ? 2.089 -5.990 2.877 1.00 88.94 100 MET A C 1
ATOM 806 O O . MET A 1 100 ? 2.775 -5.706 3.858 1.00 88.94 100 MET A O 1
ATOM 810 N N . PHE A 1 101 ? 1.736 -7.256 2.604 1.00 86.94 101 PHE A N 1
ATOM 811 C CA . PHE A 1 101 ? 2.187 -8.400 3.411 1.00 86.94 101 PHE A CA 1
ATOM 812 C C . PHE A 1 101 ? 3.714 -8.496 3.469 1.00 86.94 101 PHE A C 1
ATOM 814 O O . PHE A 1 101 ? 4.276 -8.779 4.528 1.00 86.94 101 PHE A O 1
ATOM 821 N N . ARG A 1 102 ? 4.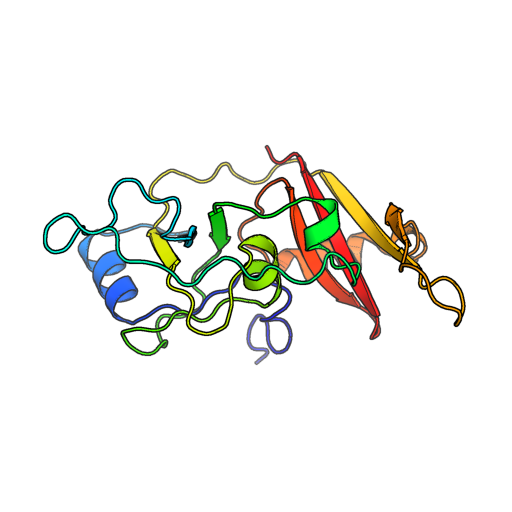395 -8.259 2.340 1.00 83.19 102 ARG A N 1
ATOM 822 C CA . ARG A 1 102 ? 5.863 -8.263 2.279 1.00 83.19 102 ARG A CA 1
ATOM 823 C C . ARG A 1 102 ? 6.456 -7.086 3.049 1.00 83.19 102 ARG A C 1
ATOM 825 O O . ARG A 1 102 ? 7.324 -7.323 3.885 1.00 83.19 102 ARG A O 1
ATOM 832 N N . SER A 1 103 ? 5.962 -5.869 2.830 1.00 85.00 103 SER A N 1
ATOM 833 C CA . SER A 1 103 ? 6.439 -4.660 3.513 1.00 85.00 103 SER A CA 1
ATOM 834 C C . SER A 1 103 ? 6.293 -4.776 5.032 1.00 85.00 103 SER A C 1
ATOM 836 O O . SER A 1 103 ? 7.249 -4.545 5.765 1.00 85.00 103 SER A O 1
ATOM 838 N N . LEU A 1 104 ? 5.131 -5.230 5.510 1.00 85.19 104 LEU A N 1
ATOM 839 C CA . LEU A 1 104 ? 4.826 -5.385 6.937 1.00 85.19 104 LEU A CA 1
ATOM 840 C C . LEU A 1 104 ? 5.252 -6.742 7.523 1.00 85.19 104 LEU A C 1
ATOM 842 O O . LEU A 1 104 ? 4.988 -7.034 8.690 1.00 85.19 104 LEU A O 1
ATOM 846 N N . SER A 1 105 ? 5.911 -7.606 6.746 1.00 84.69 105 SER A N 1
ATOM 847 C CA . SER A 1 105 ? 6.385 -8.912 7.233 1.00 84.69 105 SER A CA 1
ATOM 848 C C . SER A 1 105 ? 5.281 -9.797 7.838 1.00 84.69 105 SER A C 1
ATOM 850 O O . SER A 1 105 ? 5.492 -10.461 8.858 1.00 84.69 105 SER A O 1
ATOM 852 N N . LEU A 1 106 ? 4.091 -9.769 7.241 1.00 83.88 106 LEU A N 1
ATOM 853 C CA . LEU A 1 106 ? 2.895 -10.452 7.735 1.00 83.88 106 LEU A CA 1
ATOM 854 C C . LEU A 1 106 ? 2.819 -11.899 7.220 1.00 83.88 106 LEU A C 1
ATOM 856 O O . LEU A 1 106 ? 3.275 -12.213 6.115 1.00 83.88 106 LEU A O 1
ATOM 860 N N . ARG A 1 107 ? 2.192 -12.775 8.011 1.00 85.31 107 ARG A N 1
ATOM 861 C CA . ARG A 1 107 ? 1.611 -14.052 7.555 1.00 85.31 107 ARG A CA 1
ATOM 862 C C . ARG A 1 107 ? 0.106 -13.872 7.356 1.00 85.31 107 ARG A C 1
ATOM 864 O O . ARG A 1 107 ? -0.482 -13.016 8.021 1.00 85.31 107 ARG A O 1
ATOM 871 N N . PRO A 1 108 ? -0.547 -14.688 6.514 1.00 86.06 108 PRO A N 1
ATOM 872 C CA . PRO A 1 108 ? -1.996 -14.853 6.598 1.00 86.06 108 PRO A CA 1
ATOM 873 C C . PRO A 1 108 ? -2.419 -15.103 8.055 1.00 86.06 108 PRO A C 1
ATOM 875 O O . PRO A 1 108 ? -1.768 -15.873 8.757 1.00 86.06 108 PRO A O 1
ATOM 878 N N . GLY A 1 109 ? -3.446 -14.393 8.525 1.00 85.75 109 GLY A N 1
ATOM 879 C CA . GLY A 1 109 ? -3.901 -14.449 9.921 1.00 85.75 109 GLY A CA 1
ATOM 880 C C . GLY A 1 109 ? -3.109 -13.587 10.915 1.00 85.75 109 GLY A C 1
ATOM 881 O O . GLY A 1 109 ? -3.451 -13.560 12.092 1.00 85.75 109 GLY A O 1
ATOM 882 N N . SER A 1 110 ? -2.074 -12.856 10.481 1.00 84.50 110 SER A N 1
ATOM 883 C CA . SER A 1 110 ? -1.408 -11.880 11.355 1.00 84.50 110 SER A CA 1
ATOM 884 C C . SER A 1 110 ? -2.352 -10.734 11.713 1.00 84.50 110 SER A C 1
ATOM 886 O O . SER A 1 110 ? -2.965 -10.137 10.828 1.00 84.50 110 SER A O 1
ATOM 888 N N . ALA A 1 111 ? -2.416 -10.392 13.000 1.00 85.25 111 ALA A N 1
ATOM 889 C CA . ALA A 1 111 ? -3.172 -9.240 13.466 1.00 85.25 111 ALA A CA 1
ATOM 890 C C . ALA A 1 111 ? -2.490 -7.930 13.044 1.00 85.25 111 ALA A C 1
ATOM 892 O O . ALA A 1 111 ? -1.276 -7.750 13.195 1.00 85.25 111 ALA A O 1
ATOM 893 N N . VAL A 1 112 ? -3.296 -7.006 12.535 1.00 89.06 112 VAL A N 1
ATOM 894 C CA . VAL A 1 112 ? -2.889 -5.657 12.146 1.00 89.06 112 VAL A CA 1
ATOM 895 C C . VAL A 1 112 ? -3.861 -4.660 12.750 1.00 89.06 112 VAL A C 1
ATOM 897 O O . VAL A 1 112 ? -5.042 -4.964 12.923 1.00 89.06 112 VAL A O 1
ATOM 900 N N . ARG A 1 113 ? -3.377 -3.457 13.047 1.00 90.12 113 ARG A N 1
ATOM 901 C CA . ARG A 1 113 ? -4.239 -2.318 13.331 1.00 90.12 113 ARG A CA 1
ATOM 902 C C . ARG A 1 113 ? -4.457 -1.538 12.042 1.00 90.12 113 ARG A C 1
ATOM 904 O O . ARG A 1 113 ? -3.503 -1.248 11.320 1.00 90.12 113 ARG A O 1
ATOM 911 N N . VAL A 1 114 ? -5.717 -1.215 11.771 1.00 92.00 114 VAL A N 1
ATOM 912 C CA . VAL A 1 114 ? -6.119 -0.363 10.651 1.00 92.00 114 VAL A CA 1
ATOM 913 C C . VAL A 1 114 ? -6.758 0.897 11.207 1.00 92.00 114 VAL A C 1
ATOM 915 O O . VAL A 1 114 ? -7.712 0.819 11.981 1.00 92.00 114 VAL A O 1
ATOM 918 N N . GLU A 1 115 ? -6.227 2.041 10.795 1.00 90.94 115 GLU A N 1
ATOM 919 C CA . GLU A 1 115 ? -6.639 3.372 11.235 1.00 90.94 115 GLU A CA 1
ATOM 920 C C . GLU A 1 115 ? -7.044 4.201 10.031 1.00 90.94 115 GLU A C 1
ATOM 922 O O . GLU A 1 115 ? -6.347 4.193 9.018 1.00 90.94 115 GLU A O 1
ATOM 927 N N . LEU A 1 116 ? -8.131 4.956 10.153 1.00 90.12 116 LEU A N 1
ATOM 928 C CA . LEU A 1 116 ? -8.451 5.994 9.181 1.00 90.12 116 LEU A CA 1
ATOM 929 C C . LEU A 1 116 ? -7.467 7.147 9.368 1.00 90.12 116 LEU A C 1
ATOM 931 O O . LEU A 1 116 ? -7.253 7.623 10.484 1.00 90.12 116 LEU A O 1
ATOM 935 N N . VAL A 1 117 ? -6.843 7.578 8.279 1.00 87.56 117 VAL A N 1
ATOM 936 C CA . VAL A 1 117 ? -5.962 8.741 8.302 1.00 87.56 117 VAL A CA 1
ATOM 937 C C . VAL A 1 117 ? -6.847 9.982 8.282 1.00 87.56 117 VAL A C 1
ATOM 939 O O . VAL A 1 117 ? -7.437 10.297 7.258 1.00 87.56 117 VAL A O 1
ATOM 942 N N . SER A 1 118 ? -6.959 10.658 9.425 1.00 70.88 118 SER A N 1
ATOM 943 C CA . SER A 1 118 ? -7.754 11.887 9.572 1.00 70.88 118 SER A CA 1
ATOM 944 C C . SER A 1 118 ? -7.008 13.157 9.155 1.00 70.88 118 SER A C 1
ATOM 946 O O . SER A 1 118 ? -7.624 14.198 8.958 1.00 70.88 118 SER A O 1
ATOM 948 N N . SER A 1 119 ? -5.680 13.091 9.043 1.00 69.31 119 SER A N 1
ATOM 949 C CA . SER A 1 119 ? -4.861 14.224 8.608 1.00 69.31 119 SER A CA 1
ATOM 950 C C . SER A 1 119 ? -4.871 14.325 7.081 1.00 69.31 119 SER A C 1
ATOM 952 O O . SER A 1 119 ? -4.735 13.283 6.429 1.00 69.31 119 SER A O 1
ATOM 954 N N . PRO A 1 120 ? -4.990 15.534 6.498 1.00 65.56 120 PRO A N 1
ATOM 955 C CA . PRO A 1 120 ? -4.916 15.705 5.055 1.00 65.56 120 PRO A CA 1
ATOM 956 C C . PRO A 1 120 ? -3.592 15.133 4.547 1.00 65.56 120 PRO A C 1
ATOM 958 O O . PRO A 1 120 ? -2.504 15.591 4.907 1.00 65.56 120 PRO A O 1
ATOM 961 N N . LEU A 1 121 ? -3.684 14.094 3.715 1.00 72.69 121 LEU A N 1
ATOM 962 C CA . LEU A 1 121 ? -2.524 13.597 2.994 1.00 72.69 121 LEU A CA 1
ATOM 963 C C . LEU A 1 121 ? -2.001 14.730 2.114 1.00 72.69 121 LEU A C 1
ATOM 965 O O . LEU A 1 121 ? -2.769 15.361 1.386 1.00 72.69 121 LEU A O 1
ATOM 969 N N . LYS A 1 122 ? -0.692 14.988 2.174 1.00 71.00 122 LYS A N 1
ATOM 970 C CA . LYS A 1 122 ? -0.063 15.944 1.265 1.00 71.00 122 LYS A CA 1
ATOM 971 C C . LYS A 1 122 ? -0.360 15.529 -0.172 1.00 71.00 122 LYS A C 1
ATOM 973 O O . LYS A 1 122 ? -0.155 14.372 -0.544 1.00 71.00 122 LYS A O 1
ATOM 978 N N . MET A 1 123 ? -0.847 16.480 -0.962 1.00 69.94 123 MET A N 1
ATOM 979 C CA . MET A 1 123 ? -1.129 16.246 -2.370 1.00 69.94 123 MET A CA 1
ATOM 980 C C . MET A 1 123 ? 0.164 15.860 -3.098 1.00 69.94 123 MET A C 1
ATOM 982 O O . MET A 1 123 ? 1.237 16.390 -2.802 1.00 69.94 123 MET A O 1
ATOM 986 N N . GLY A 1 124 ? 0.055 14.897 -4.015 1.00 65.38 124 GLY A N 1
ATOM 987 C CA . GLY A 1 124 ? 1.199 14.340 -4.726 1.00 65.38 124 GLY A CA 1
ATOM 988 C C . GLY A 1 124 ? 2.001 15.414 -5.464 1.00 65.38 124 GLY A C 1
ATOM 989 O O . GLY A 1 124 ? 1.446 16.249 -6.170 1.00 65.38 124 GLY A O 1
ATOM 990 N N . GLY A 1 125 ? 3.315 15.362 -5.290 1.00 75.12 125 GLY A N 1
ATOM 991 C CA . GLY A 1 125 ? 4.315 16.129 -6.031 1.00 75.12 125 GLY A CA 1
ATOM 992 C C . GLY A 1 125 ? 5.323 15.173 -6.668 1.00 75.12 125 GLY A C 1
ATOM 993 O O . GLY A 1 125 ? 4.970 14.061 -7.059 1.00 75.12 125 GLY A O 1
ATOM 994 N N . LEU A 1 126 ? 6.590 15.571 -6.754 1.00 82.50 126 LEU A N 1
ATOM 995 C CA . LEU A 1 126 ? 7.625 14.715 -7.330 1.00 82.50 126 LEU A CA 1
ATOM 996 C C . LEU A 1 126 ? 7.907 13.502 -6.426 1.00 82.50 126 LEU A C 1
ATOM 998 O O . LEU A 1 126 ? 8.270 13.657 -5.263 1.00 82.50 126 LEU A O 1
ATOM 1002 N N . ILE A 1 127 ? 7.777 12.295 -6.980 1.00 86.69 127 ILE A N 1
ATOM 1003 C CA . ILE A 1 127 ? 8.114 11.035 -6.305 1.00 86.69 127 ILE A CA 1
ATOM 1004 C C . ILE A 1 127 ? 9.344 10.439 -6.983 1.00 86.69 127 ILE A C 1
ATOM 1006 O O . ILE A 1 127 ? 9.388 10.323 -8.209 1.00 86.69 127 ILE A O 1
ATOM 1010 N N . LYS A 1 128 ? 10.335 10.015 -6.193 1.00 89.50 128 LYS A N 1
ATOM 1011 C CA . LYS A 1 128 ? 11.506 9.295 -6.714 1.00 89.50 128 LYS A CA 1
ATOM 1012 C C . LYS A 1 128 ? 11.318 7.796 -6.545 1.00 89.50 128 LYS A C 1
ATOM 1014 O O . LYS A 1 128 ? 11.323 7.286 -5.423 1.00 89.50 128 LYS A O 1
ATOM 1019 N N . LEU A 1 129 ? 11.200 7.093 -7.668 1.00 89.38 129 LEU A N 1
ATOM 1020 C CA . LEU A 1 129 ? 11.140 5.635 -7.725 1.00 89.38 129 LEU A CA 1
ATOM 1021 C C . LEU A 1 129 ? 12.470 5.076 -8.235 1.00 89.38 129 LEU A C 1
ATOM 1023 O O . LEU A 1 129 ? 13.030 5.571 -9.209 1.00 89.38 129 LEU A O 1
ATOM 1027 N N . CYS A 1 130 ? 12.976 4.039 -7.576 1.00 88.50 130 CYS A N 1
ATOM 1028 C CA . CYS A 1 130 ? 14.184 3.326 -7.973 1.00 88.50 130 CYS A CA 1
ATOM 1029 C C . CYS A 1 130 ? 13.821 1.915 -8.455 1.00 88.50 130 CYS A C 1
ATOM 1031 O O . CYS A 1 130 ? 13.370 1.112 -7.636 1.00 88.50 130 CYS A O 1
ATOM 1033 N N . PRO A 1 131 ? 13.998 1.595 -9.751 1.00 88.81 131 PRO A N 1
ATOM 1034 C CA . PRO A 1 131 ? 13.756 0.252 -10.264 1.00 88.81 131 PRO A CA 1
ATOM 1035 C C . PRO A 1 131 ? 14.755 -0.754 -9.682 1.00 88.81 131 PRO A C 1
ATOM 1037 O O . PRO A 1 131 ? 15.948 -0.476 -9.526 1.00 88.81 131 PRO A O 1
ATOM 1040 N N . LEU A 1 132 ? 14.247 -1.939 -9.364 1.00 85.06 132 LEU A N 1
ATOM 1041 C CA . LEU A 1 132 ? 14.994 -3.035 -8.761 1.00 85.06 132 LEU A CA 1
ATOM 1042 C C . LEU A 1 132 ? 15.068 -4.205 -9.745 1.00 85.06 132 LEU A C 1
ATOM 1044 O O . LEU A 1 132 ? 14.055 -4.578 -10.341 1.00 85.06 132 LEU A O 1
ATOM 1048 N N . THR A 1 133 ? 16.248 -4.812 -9.868 1.00 74.94 133 THR A N 1
ATOM 1049 C CA . THR A 1 133 ? 16.453 -6.065 -10.610 1.00 74.94 133 THR A CA 1
ATOM 1050 C C . THR A 1 133 ? 16.798 -7.179 -9.631 1.00 74.94 133 THR A C 1
ATOM 1052 O O . THR A 1 133 ? 17.550 -6.987 -8.676 1.00 74.94 133 THR A O 1
ATOM 1055 N N . PHE A 1 134 ? 16.238 -8.356 -9.899 1.00 69.69 134 PHE A N 1
ATOM 1056 C CA . PHE A 1 134 ? 16.537 -9.606 -9.210 1.00 69.69 134 PHE A CA 1
ATOM 1057 C C . PHE A 1 134 ? 17.274 -10.492 -10.214 1.00 69.69 134 PHE A C 1
ATOM 1059 O O . PHE A 1 134 ? 16.635 -11.221 -10.974 1.00 69.69 134 PHE A O 1
ATOM 1066 N N . ASN A 1 135 ? 18.600 -10.385 -10.284 1.00 58.59 135 ASN A N 1
ATOM 1067 C CA . ASN A 1 135 ? 19.372 -11.264 -11.155 1.00 58.59 135 ASN A CA 1
ATOM 1068 C C . ASN A 1 135 ? 19.562 -12.601 -10.448 1.00 58.59 135 ASN A C 1
ATOM 1070 O O . ASN A 1 135 ? 20.044 -12.663 -9.321 1.00 58.59 135 ASN A O 1
ATOM 1074 N N . ARG A 1 136 ? 19.173 -13.689 -11.113 1.00 47.91 136 ARG A N 1
ATOM 1075 C CA . ARG A 1 136 ? 19.522 -15.044 -10.685 1.00 47.91 136 ARG A CA 1
ATOM 1076 C C . ARG A 1 136 ? 20.935 -15.311 -11.209 1.00 47.91 136 ARG A C 1
ATOM 1078 O O . ARG A 1 136 ? 21.050 -15.505 -12.420 1.00 47.91 136 ARG A O 1
ATOM 1085 N N . PRO A 1 137 ? 22.002 -15.308 -10.389 1.00 45.59 137 PRO A N 1
ATOM 1086 C CA . PRO A 1 137 ? 23.245 -15.886 -10.862 1.00 45.59 137 PRO A CA 1
ATOM 1087 C C . PRO A 1 137 ? 22.991 -17.373 -11.126 1.00 45.59 137 PRO A C 1
ATOM 1089 O O . PRO A 1 137 ? 22.062 -17.971 -10.571 1.00 45.59 137 PRO A O 1
ATOM 1092 N N . GLY A 1 138 ? 23.738 -17.913 -12.086 1.00 42.78 138 GLY A N 1
ATOM 1093 C CA . GLY A 1 138 ? 23.536 -19.236 -12.665 1.00 42.78 138 GLY A CA 1
ATOM 1094 C C . GLY A 1 138 ? 23.292 -20.339 -11.635 1.00 42.78 138 GLY A C 1
ATOM 1095 O O . GLY A 1 138 ? 23.714 -20.262 -10.487 1.00 42.78 138 GLY A O 1
ATOM 1096 N N . ALA A 1 139 ? 22.574 -21.372 -12.072 1.00 45.09 139 ALA A N 1
ATOM 1097 C CA . ALA A 1 139 ? 22.341 -22.598 -11.323 1.00 45.09 139 ALA A CA 1
ATOM 1098 C C . ALA A 1 139 ? 23.643 -23.116 -10.676 1.00 45.09 139 ALA A C 1
ATOM 1100 O O . ALA A 1 139 ? 24.501 -23.666 -11.356 1.00 45.09 139 ALA A O 1
ATOM 1101 N N . GLY A 1 140 ? 23.778 -22.905 -9.369 1.00 42.78 140 GLY A N 1
ATOM 1102 C CA . GLY A 1 140 ? 24.977 -23.235 -8.608 1.00 42.78 140 GLY A CA 1
ATOM 1103 C C . GLY A 1 140 ? 24.981 -22.459 -7.298 1.00 42.78 140 GLY A C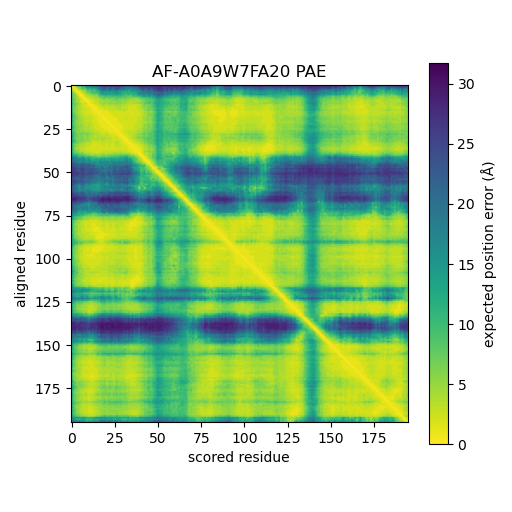 1
ATOM 1104 O O . GLY A 1 140 ? 25.556 -21.387 -7.225 1.00 42.78 140 GLY A O 1
ATOM 1105 N N . ASP A 1 141 ? 24.232 -22.975 -6.325 1.00 54.72 141 ASP A N 1
ATOM 1106 C CA . ASP A 1 141 ? 24.333 -22.703 -4.884 1.00 54.72 141 ASP A CA 1
ATOM 1107 C C . ASP A 1 141 ? 24.902 -21.321 -4.462 1.00 54.72 141 ASP A C 1
ATOM 1109 O O . ASP A 1 141 ? 26.083 -21.188 -4.157 1.00 54.72 141 ASP A O 1
ATOM 1113 N N . GLY A 1 142 ? 24.067 -20.268 -4.434 1.00 47.56 142 GLY A N 1
ATOM 1114 C CA . GLY A 1 142 ? 24.468 -18.968 -3.870 1.00 47.56 142 GLY A CA 1
ATOM 1115 C C . GLY A 1 142 ? 23.746 -17.740 -4.436 1.00 47.56 142 GLY A C 1
ATOM 1116 O O . GLY A 1 142 ? 24.151 -17.207 -5.455 1.00 47.56 142 GLY A O 1
ATOM 1117 N N . GLY A 1 143 ? 22.699 -17.280 -3.733 1.00 46.78 143 GLY A N 1
ATOM 1118 C CA . GLY A 1 143 ? 22.168 -15.899 -3.727 1.00 46.78 143 GLY A CA 1
ATOM 1119 C C . GLY A 1 143 ? 21.726 -15.248 -5.053 1.00 46.78 143 GLY A C 1
ATOM 1120 O O . GLY A 1 143 ? 22.535 -14.913 -5.889 1.00 46.78 143 GLY A O 1
ATOM 1121 N N . VAL A 1 144 ? 20.441 -14.917 -5.214 1.00 53.03 144 VAL A N 1
ATOM 1122 C CA . VAL A 1 144 ? 19.969 -13.941 -6.225 1.00 53.03 144 VAL A CA 1
ATOM 1123 C C . VAL A 1 144 ? 20.461 -12.548 -5.819 1.00 53.03 144 VAL A C 1
ATOM 1125 O O . VAL A 1 144 ? 19.991 -11.994 -4.834 1.00 53.03 144 VAL A O 1
ATOM 1128 N N . GLU A 1 145 ? 21.397 -11.963 -6.556 1.00 52.38 145 GLU A N 1
ATOM 1129 C CA . GLU A 1 145 ? 21.814 -10.587 -6.296 1.00 52.38 145 GLU A CA 1
ATOM 1130 C C . GLU A 1 145 ? 20.667 -9.634 -6.628 1.00 52.38 145 GLU A C 1
ATOM 1132 O O . GLU A 1 145 ? 20.151 -9.580 -7.752 1.00 52.38 145 GLU A O 1
ATOM 1137 N N . VAL A 1 146 ? 20.241 -8.896 -5.607 1.00 59.19 146 VAL A N 1
ATOM 1138 C CA . VAL A 1 146 ? 19.195 -7.893 -5.734 1.00 59.19 146 VAL A CA 1
ATOM 1139 C C . VAL A 1 146 ? 19.838 -6.524 -5.721 1.00 59.19 146 VAL A C 1
ATOM 1141 O O . VAL A 1 146 ? 20.450 -6.120 -4.735 1.00 59.19 146 VAL A O 1
ATOM 1144 N N . GLY A 1 147 ? 19.699 -5.813 -6.832 1.00 66.31 147 GLY A N 1
ATOM 1145 C CA . GLY A 1 147 ? 20.363 -4.538 -7.050 1.00 66.31 147 GLY A CA 1
ATOM 1146 C C . GLY A 1 147 ? 19.466 -3.529 -7.746 1.00 66.31 147 GLY A C 1
ATOM 1147 O O . GLY A 1 147 ? 18.277 -3.759 -7.988 1.00 66.31 147 GLY A O 1
ATOM 1148 N N . ARG A 1 148 ? 20.057 -2.383 -8.087 1.00 70.50 148 ARG A N 1
ATOM 1149 C CA . ARG A 1 148 ? 19.401 -1.417 -8.968 1.00 70.50 148 ARG A CA 1
ATOM 1150 C C . ARG A 1 148 ? 19.360 -1.993 -10.376 1.00 70.50 148 ARG A C 1
ATOM 1152 O O . ARG A 1 148 ? 20.366 -2.487 -10.875 1.00 70.50 148 ARG A O 1
ATOM 1159 N N . GLY A 1 149 ? 18.176 -1.959 -10.966 1.00 72.94 149 GLY A N 1
ATOM 1160 C CA . GLY A 1 149 ? 17.888 -2.592 -12.240 1.00 72.94 149 GLY A CA 1
ATOM 1161 C C . GLY A 1 149 ? 17.543 -1.583 -13.311 1.00 72.94 149 GLY A C 1
ATOM 1162 O O . GLY A 1 149 ? 16.646 -0.772 -13.117 1.00 72.94 149 GLY A O 1
ATOM 1163 N N . GLU A 1 150 ? 18.191 -1.661 -14.467 1.00 82.12 150 GLU A N 1
ATOM 1164 C CA . GLU A 1 150 ? 17.877 -0.783 -15.602 1.00 82.12 150 GLU A CA 1
ATOM 1165 C C . GLU A 1 150 ? 16.923 -1.440 -16.608 1.00 82.12 150 GLU A C 1
ATOM 1167 O O . GLU A 1 150 ? 16.535 -0.826 -17.596 1.00 82.12 150 GLU A O 1
ATOM 1172 N N . ASP A 1 151 ? 16.497 -2.683 -16.368 1.00 85.56 151 ASP A N 1
ATOM 1173 C CA . ASP A 1 151 ? 15.691 -3.444 -17.331 1.00 85.56 151 ASP A CA 1
ATOM 1174 C C . ASP A 1 151 ? 14.333 -2.801 -17.616 1.00 85.56 151 ASP A C 1
ATOM 1176 O O . ASP A 1 151 ? 13.829 -2.888 -18.734 1.00 85.56 151 ASP A O 1
ATOM 1180 N N . PHE A 1 152 ? 13.764 -2.107 -16.629 1.00 87.75 152 PHE A N 1
ATOM 1181 C CA . PHE A 1 152 ? 12.562 -1.307 -16.838 1.00 87.75 152 PHE A CA 1
ATOM 1182 C C . PHE A 1 152 ? 12.827 -0.077 -17.721 1.00 87.75 152 PHE A C 1
ATOM 1184 O O . PHE A 1 152 ? 11.997 0.265 -18.558 1.00 87.75 152 PHE A O 1
ATOM 1191 N N . LEU A 1 153 ? 13.993 0.561 -17.577 1.00 88.38 153 LEU A N 1
ATOM 1192 C CA . LEU A 1 153 ? 14.366 1.757 -18.344 1.00 88.38 153 LEU A CA 1
ATOM 1193 C C . LEU A 1 153 ? 14.592 1.444 -19.830 1.00 88.38 153 LEU A C 1
ATOM 1195 O O . LEU A 1 153 ? 14.418 2.317 -20.674 1.00 88.38 153 LEU A O 1
ATOM 1199 N N . LYS A 1 154 ? 14.910 0.185 -20.163 1.00 88.88 154 LYS A N 1
ATOM 1200 C CA . LYS A 1 154 ? 15.058 -0.300 -21.547 1.00 88.88 154 LYS A CA 1
ATOM 1201 C C . LYS A 1 154 ? 13.724 -0.423 -22.302 1.00 88.88 154 LYS A C 1
ATOM 1203 O O . LYS A 1 154 ? 13.731 -0.672 -23.505 1.00 88.88 154 LYS A O 1
ATOM 1208 N N . ILE A 1 155 ? 12.576 -0.281 -21.631 1.00 90.62 155 ILE A N 1
ATOM 1209 C CA . ILE A 1 155 ? 11.258 -0.296 -22.283 1.00 90.62 155 ILE A CA 1
ATOM 1210 C C . ILE A 1 155 ? 11.057 1.022 -23.044 1.00 90.62 155 ILE A C 1
ATOM 1212 O O . ILE A 1 155 ? 11.204 2.104 -22.473 1.00 90.62 155 ILE A O 1
ATOM 1216 N N . SER A 1 156 ? 10.649 0.928 -24.316 1.00 89.06 156 SER A N 1
ATOM 1217 C CA . SER A 1 156 ? 10.532 2.074 -25.233 1.00 89.06 156 SER A CA 1
ATOM 1218 C C . SER A 1 156 ? 9.669 3.222 -24.697 1.00 89.06 156 SER A C 1
ATOM 1220 O O . SER A 1 156 ? 10.018 4.378 -24.894 1.00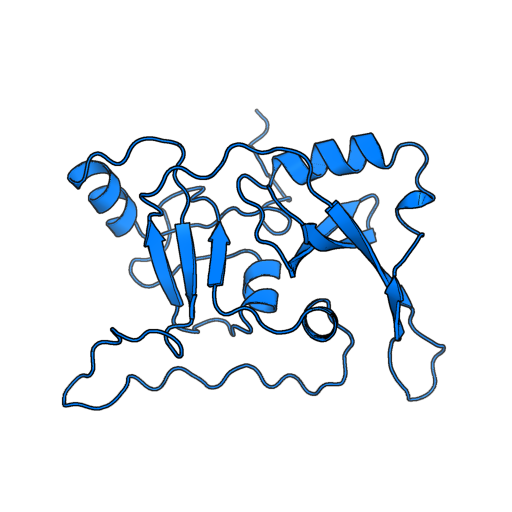 89.06 156 SER A O 1
ATOM 1222 N N . ASN A 1 157 ? 8.568 2.923 -23.998 1.00 92.88 157 ASN A N 1
ATOM 1223 C CA . ASN A 1 157 ? 7.718 3.925 -23.345 1.00 92.88 157 ASN A CA 1
ATOM 1224 C C . ASN A 1 157 ? 7.487 3.583 -21.862 1.00 92.88 157 ASN A C 1
ATOM 1226 O O . ASN A 1 157 ? 6.364 3.352 -21.416 1.00 92.88 157 ASN A O 1
ATOM 1230 N N . HIS A 1 158 ? 8.576 3.492 -21.096 1.00 92.06 158 HIS A N 1
ATOM 1231 C CA . HIS A 1 158 ? 8.533 3.168 -19.666 1.00 92.06 158 HIS A CA 1
ATOM 1232 C C . HIS A 1 158 ? 7.734 4.190 -18.834 1.00 92.06 158 HIS A C 1
ATOM 1234 O O . HIS A 1 158 ? 7.129 3.809 -17.832 1.00 92.06 158 HIS A O 1
ATOM 1240 N N . GLN A 1 159 ? 7.673 5.461 -19.256 1.00 90.75 159 GLN A N 1
ATOM 1241 C CA . GLN A 1 159 ? 6.887 6.502 -18.582 1.00 90.75 159 GLN A CA 1
ATOM 1242 C C . GLN A 1 159 ? 5.384 6.216 -18.650 1.00 90.75 159 GLN A C 1
ATOM 1244 O O . GLN A 1 159 ? 4.734 6.161 -17.609 1.00 90.75 159 GLN A O 1
ATOM 1249 N N . ALA A 1 160 ? 4.841 5.933 -19.839 1.00 91.50 160 ALA A N 1
ATOM 1250 C CA . ALA A 1 160 ? 3.417 5.622 -19.979 1.00 91.50 160 ALA A CA 1
ATOM 1251 C C . ALA A 1 160 ? 3.020 4.341 -19.230 1.00 91.50 160 ALA A C 1
ATOM 1253 O O . ALA A 1 160 ? 1.921 4.256 -18.674 1.00 91.50 160 ALA A O 1
ATOM 1254 N N . VAL A 1 161 ? 3.915 3.346 -19.184 1.00 91.81 161 VAL A N 1
ATOM 1255 C CA . VAL A 1 161 ? 3.711 2.137 -18.369 1.00 91.81 161 VAL A CA 1
ATOM 1256 C C . VAL A 1 161 ? 3.610 2.514 -16.895 1.00 91.81 161 VAL A C 1
ATOM 1258 O O . VAL A 1 161 ? 2.668 2.103 -16.221 1.00 91.81 161 VAL A O 1
ATOM 1261 N N . LEU A 1 162 ? 4.538 3.335 -16.402 1.00 90.88 162 LEU A N 1
ATOM 1262 C CA . LEU A 1 162 ? 4.547 3.765 -15.012 1.00 90.88 162 LEU A CA 1
ATOM 1263 C C . LEU A 1 162 ? 3.290 4.575 -14.660 1.00 90.88 162 LEU A C 1
ATOM 1265 O O . LEU A 1 162 ? 2.637 4.269 -13.669 1.00 90.88 162 LEU A O 1
ATOM 1269 N N . GLU A 1 163 ? 2.899 5.546 -15.484 1.00 90.25 163 GLU A N 1
ATOM 1270 C CA . GLU A 1 163 ? 1.673 6.331 -15.284 1.00 90.25 163 GLU A CA 1
ATOM 1271 C C . GLU A 1 163 ? 0.414 5.464 -15.284 1.00 90.25 163 GLU A C 1
ATOM 1273 O O . GLU A 1 163 ? -0.526 5.718 -14.532 1.00 90.25 163 GLU A O 1
ATOM 1278 N N . THR A 1 164 ? 0.376 4.434 -16.128 1.00 90.81 164 THR A N 1
ATOM 1279 C CA . THR A 1 164 ? -0.766 3.519 -16.203 1.00 90.81 164 THR A CA 1
ATOM 1280 C C . THR A 1 164 ? -0.877 2.679 -14.939 1.00 90.81 164 THR A C 1
ATOM 1282 O O . THR A 1 164 ? -1.965 2.562 -14.379 1.00 90.81 164 THR A O 1
ATOM 1285 N N . GLU A 1 165 ? 0.235 2.130 -14.459 1.00 89.75 165 GLU A N 1
ATOM 1286 C CA . GLU A 1 165 ? 0.235 1.246 -13.293 1.00 89.75 165 GLU A CA 1
ATOM 1287 C C . GLU A 1 165 ? 0.100 2.035 -11.978 1.00 89.75 165 GLU A C 1
ATOM 1289 O O . GLU A 1 165 ? -0.620 1.612 -11.072 1.00 89.75 165 GLU A O 1
ATOM 1294 N N . LEU A 1 166 ? 0.692 3.232 -11.882 1.00 89.44 166 LEU A N 1
ATOM 1295 C CA . LEU A 1 166 ? 0.581 4.088 -10.695 1.00 89.44 166 LEU A CA 1
ATOM 1296 C C . LEU A 1 166 ? -0.841 4.610 -10.446 1.00 89.44 166 LEU A C 1
ATOM 1298 O O . LEU A 1 166 ? -1.167 4.906 -9.301 1.00 89.44 166 LEU A O 1
ATOM 1302 N N . LYS A 1 167 ? -1.734 4.635 -11.448 1.00 89.31 167 LYS A N 1
ATOM 1303 C CA . LYS A 1 167 ? -3.166 4.960 -11.252 1.00 89.31 167 LYS A CA 1
ATOM 1304 C C . LYS A 1 167 ? -3.874 4.021 -10.271 1.00 89.31 167 LYS A C 1
ATOM 1306 O O . LYS A 1 167 ? -4.914 4.377 -9.718 1.00 89.31 167 LYS A O 1
ATOM 1311 N N . HIS A 1 168 ? -3.336 2.821 -10.051 1.00 90.12 168 HIS A N 1
ATOM 1312 C CA . HIS A 1 168 ? -3.881 1.858 -9.093 1.00 90.12 168 HIS A CA 1
ATOM 1313 C C . HIS A 1 168 ? -3.424 2.106 -7.645 1.00 90.12 168 HIS A C 1
ATOM 1315 O O . HIS A 1 168 ? -3.928 1.448 -6.730 1.00 90.12 168 HIS A O 1
ATOM 1321 N N . TYR A 1 169 ? -2.518 3.063 -7.431 1.00 89.94 169 TYR A N 1
ATOM 1322 C CA . TYR A 1 169 ? -2.033 3.496 -6.126 1.00 89.94 169 TYR A CA 1
ATOM 1323 C C . TYR A 1 169 ? -2.613 4.875 -5.794 1.00 89.94 169 TYR A C 1
ATOM 1325 O O . TYR A 1 169 ? -2.277 5.870 -6.427 1.00 89.94 169 TYR A O 1
ATOM 1333 N N . SER A 1 170 ? -3.481 4.953 -4.785 1.00 88.62 170 SER A N 1
ATOM 1334 C CA . SER A 1 170 ? -3.954 6.243 -4.256 1.00 88.62 170 SER A CA 1
ATOM 1335 C C . SER A 1 170 ? -2.985 6.856 -3.253 1.00 88.62 170 SER A C 1
ATOM 1337 O O . SER A 1 170 ? -2.965 8.069 -3.074 1.00 88.62 170 SER A O 1
ATOM 1339 N N . THR A 1 171 ? -2.189 6.022 -2.592 1.00 88.44 171 THR A N 1
ATOM 1340 C CA . THR A 1 171 ? -1.198 6.415 -1.599 1.00 88.44 171 THR A CA 1
ATOM 1341 C C . THR A 1 171 ? 0.130 5.730 -1.886 1.00 88.44 171 THR A C 1
ATOM 1343 O O . THR A 1 171 ? 0.188 4.594 -2.361 1.00 88.44 171 THR A O 1
ATOM 1346 N N . ILE A 1 172 ? 1.222 6.434 -1.595 1.00 86.88 172 ILE A N 1
ATOM 1347 C CA . ILE A 1 172 ? 2.585 5.931 -1.749 1.00 86.88 172 ILE A CA 1
ATOM 1348 C C . ILE A 1 172 ? 3.320 6.191 -0.437 1.00 86.88 172 ILE A C 1
ATOM 1350 O O . ILE A 1 172 ? 3.309 7.299 0.088 1.00 86.88 172 ILE A O 1
ATOM 1354 N N . THR A 1 173 ? 3.932 5.144 0.114 1.00 84.69 173 THR A N 1
ATOM 1355 C CA . THR A 1 173 ? 4.681 5.221 1.373 1.00 84.69 173 THR A CA 1
ATOM 1356 C C . THR A 1 173 ? 6.183 5.155 1.076 1.00 84.69 173 THR A C 1
ATOM 1358 O O . THR A 1 173 ? 6.620 4.170 0.469 1.00 84.69 173 THR A O 1
ATOM 1361 N N . PRO A 1 174 ? 6.992 6.143 1.497 1.00 84.81 174 PRO A N 1
ATOM 1362 C CA . PRO A 1 174 ? 8.432 6.111 1.271 1.00 84.81 174 PRO A CA 1
ATOM 1363 C C . PRO A 1 174 ? 9.121 4.908 1.938 1.00 84.81 174 PRO A C 1
ATOM 1365 O O . PRO A 1 174 ? 8.749 4.415 3.007 1.00 84.81 174 PRO A O 1
ATOM 1368 N N . GLY A 1 175 ? 10.119 4.400 1.224 1.00 80.44 175 GLY A N 1
ATOM 1369 C CA . GLY A 1 175 ? 10.868 3.158 1.406 1.00 80.44 175 GLY A CA 1
ATOM 1370 C C . GLY A 1 175 ? 10.041 1.867 1.374 1.00 80.44 175 GLY A C 1
ATOM 1371 O O . GLY A 1 175 ? 10.526 0.810 1.770 1.00 80.44 175 GLY A O 1
ATOM 1372 N N . CYS A 1 176 ? 8.798 1.902 0.896 1.00 82.19 176 CYS A N 1
ATOM 1373 C CA . CYS A 1 176 ? 8.127 0.669 0.492 1.00 82.19 176 CYS A CA 1
ATOM 1374 C C . CYS A 1 176 ? 8.613 0.216 -0.888 1.00 82.19 176 CYS A C 1
ATOM 1376 O O . CYS A 1 176 ? 9.060 1.028 -1.698 1.00 82.19 176 CYS A O 1
ATOM 1378 N N . VAL A 1 177 ? 8.468 -1.082 -1.169 1.00 85.50 177 VAL A N 1
ATOM 1379 C CA . VAL A 1 177 ? 8.616 -1.606 -2.529 1.00 85.50 177 VAL A CA 1
ATOM 1380 C C . VAL A 1 177 ? 7.250 -1.908 -3.114 1.00 85.50 177 VAL A C 1
ATOM 1382 O O . VAL A 1 177 ? 6.531 -2.781 -2.620 1.00 85.50 177 VAL A O 1
ATOM 1385 N N . ILE A 1 178 ? 6.921 -1.203 -4.189 1.00 87.00 178 ILE A N 1
ATOM 1386 C CA . ILE A 1 178 ? 5.740 -1.468 -5.007 1.00 87.00 178 ILE A CA 1
ATOM 1387 C C . ILE A 1 178 ? 6.119 -2.354 -6.193 1.00 87.00 178 ILE A C 1
ATOM 1389 O O . ILE A 1 178 ? 7.293 -2.475 -6.553 1.00 87.00 178 ILE A O 1
ATOM 1393 N N . SER A 1 179 ? 5.135 -3.028 -6.782 1.00 86.00 179 SER A N 1
ATOM 1394 C CA . SER A 1 179 ? 5.379 -3.923 -7.910 1.00 86.00 179 SER A CA 1
ATOM 1395 C C . SER A 1 179 ? 4.164 -4.026 -8.801 1.00 86.00 179 SER A C 1
ATOM 1397 O O . SER A 1 179 ? 3.057 -4.139 -8.281 1.00 86.00 179 SER A O 1
ATOM 1399 N N . PHE A 1 180 ? 4.394 -4.134 -10.101 1.00 86.94 180 PHE A N 1
ATOM 1400 C CA . PHE A 1 180 ? 3.348 -4.379 -11.083 1.00 86.94 180 PHE A CA 1
ATOM 1401 C C . PHE A 1 180 ? 3.845 -5.310 -12.188 1.00 86.94 180 PHE A C 1
ATOM 1403 O O . PHE A 1 180 ? 5.051 -5.484 -12.393 1.00 86.94 180 PHE A O 1
ATOM 1410 N N . VAL A 1 181 ? 2.904 -5.954 -12.876 1.00 86.12 181 VAL A N 1
ATOM 1411 C CA . VAL A 1 181 ? 3.192 -6.855 -13.997 1.00 86.12 181 VAL A CA 1
ATOM 1412 C C . VAL A 1 181 ? 2.986 -6.131 -15.322 1.00 86.12 181 VAL A C 1
ATOM 1414 O O . VAL A 1 181 ? 1.887 -5.650 -15.599 1.00 86.12 181 VAL A O 1
ATOM 1417 N N . TYR A 1 182 ? 4.025 -6.133 -16.158 1.00 87.31 182 TYR A N 1
ATOM 1418 C CA . TYR A 1 182 ? 4.012 -5.613 -17.522 1.00 87.31 182 TYR A CA 1
ATOM 1419 C C . TYR A 1 182 ? 4.579 -6.660 -18.488 1.00 87.31 182 TYR A C 1
ATOM 1421 O O . TYR A 1 182 ? 5.654 -7.212 -18.252 1.00 87.31 182 TYR A O 1
ATOM 1429 N N . ASN A 1 183 ? 3.841 -6.972 -19.559 1.00 87.69 183 ASN A N 1
ATOM 1430 C CA . ASN A 1 183 ? 4.194 -8.004 -20.547 1.00 87.69 183 ASN A CA 1
ATOM 1431 C C . ASN A 1 183 ? 4.637 -9.342 -19.918 1.00 87.69 183 ASN A C 1
ATOM 1433 O O . ASN A 1 183 ? 5.645 -9.932 -20.302 1.00 87.69 183 ASN A O 1
ATOM 1437 N N . GLY A 1 184 ? 3.907 -9.801 -18.895 1.00 85.06 184 GLY A N 1
ATOM 1438 C CA . GLY A 1 184 ? 4.186 -11.062 -18.195 1.00 85.06 184 GLY A CA 1
ATOM 1439 C C . GLY A 1 184 ? 5.407 -11.036 -17.266 1.00 85.06 184 GLY A C 1
ATOM 1440 O O . GLY A 1 184 ? 5.682 -12.032 -16.601 1.00 85.06 184 GLY A O 1
ATOM 1441 N N . ARG A 1 185 ? 6.122 -9.908 -17.168 1.00 85.38 185 ARG A N 1
ATOM 1442 C CA . ARG A 1 185 ? 7.255 -9.716 -16.254 1.00 85.38 185 ARG A CA 1
ATOM 1443 C C . ARG A 1 185 ? 6.855 -8.807 -15.098 1.00 85.38 185 ARG A C 1
ATOM 1445 O O . ARG A 1 185 ? 6.194 -7.790 -15.292 1.00 85.38 185 ARG A O 1
ATOM 1452 N N . ARG A 1 186 ? 7.240 -9.182 -13.876 1.00 85.25 186 ARG A N 1
ATOM 1453 C CA . ARG A 1 186 ? 6.995 -8.377 -12.674 1.00 85.25 186 ARG A CA 1
ATOM 1454 C C . ARG A 1 186 ? 8.177 -7.446 -12.439 1.00 85.25 186 ARG A C 1
ATOM 1456 O O . ARG A 1 186 ? 9.294 -7.919 -12.252 1.00 85.25 186 ARG A O 1
ATOM 1463 N N . PHE A 1 187 ? 7.904 -6.150 -12.411 1.00 87.06 187 PHE A N 1
ATOM 1464 C CA . PHE A 1 187 ? 8.876 -5.118 -12.070 1.00 87.06 187 PHE A CA 1
ATOM 1465 C C . PHE A 1 187 ? 8.646 -4.647 -10.636 1.00 87.06 187 PHE A C 1
ATOM 1467 O O . PHE A 1 187 ? 7.517 -4.674 -10.136 1.00 87.06 187 PHE A O 1
ATOM 1474 N N . TYR A 1 188 ? 9.719 -4.235 -9.969 1.00 86.94 188 TYR A N 1
ATOM 1475 C CA . TYR A 1 188 ? 9.697 -3.790 -8.580 1.00 86.94 188 TYR A CA 1
ATOM 1476 C C . TYR A 1 188 ? 10.384 -2.438 -8.461 1.00 86.94 188 TYR A C 1
ATOM 1478 O O . TYR A 1 188 ? 11.401 -2.198 -9.111 1.00 86.94 188 TYR A O 1
ATOM 1486 N N . PHE A 1 189 ? 9.839 -1.576 -7.609 1.00 87.88 189 PHE A N 1
ATOM 1487 C CA . PHE A 1 189 ? 10.323 -0.215 -7.433 1.00 87.88 189 PHE A CA 1
ATOM 1488 C C . PHE A 1 189 ? 10.375 0.134 -5.957 1.00 87.88 189 PHE A C 1
ATOM 1490 O O . PHE A 1 189 ? 9.358 0.083 -5.265 1.00 87.88 189 PHE A O 1
ATOM 1497 N N . GLU A 1 190 ? 11.557 0.507 -5.485 1.00 87.56 190 GLU A N 1
ATOM 1498 C CA . GLU A 1 190 ? 11.722 1.149 -4.190 1.00 87.56 190 GLU A CA 1
ATOM 1499 C C . GLU A 1 190 ? 11.258 2.604 -4.295 1.00 87.56 190 GLU A C 1
ATOM 1501 O O . GLU A 1 190 ? 11.726 3.367 -5.143 1.00 87.56 190 GLU A O 1
ATOM 1506 N N . VAL A 1 191 ? 10.353 3.003 -3.411 1.00 88.25 191 VAL A N 1
ATOM 1507 C CA . VAL A 1 191 ? 9.953 4.400 -3.251 1.00 88.25 191 VAL A CA 1
ATOM 1508 C C . VAL A 1 191 ? 11.002 5.087 -2.383 1.00 88.25 191 VAL A C 1
ATOM 1510 O O . VAL A 1 191 ? 11.128 4.730 -1.222 1.00 88.25 191 VAL A O 1
ATOM 1513 N N . LYS A 1 192 ? 11.758 6.064 -2.885 1.00 84.88 192 LYS A N 1
ATOM 1514 C CA . LYS A 1 192 ? 12.793 6.734 -2.074 1.00 84.88 192 LYS A CA 1
ATOM 1515 C C . LYS A 1 192 ? 12.315 8.007 -1.413 1.00 84.88 192 LYS A C 1
ATOM 1517 O O . LYS A 1 192 ? 12.464 8.166 -0.208 1.00 84.88 192 LYS A O 1
ATOM 1522 N N . GLU A 1 193 ? 11.735 8.893 -2.206 1.00 78.00 193 GLU A N 1
ATOM 1523 C CA . GLU A 1 193 ? 11.299 10.205 -1.746 1.00 78.00 193 GLU A CA 1
ATOM 1524 C C . GLU A 1 193 ? 9.855 10.441 -2.162 1.00 78.00 193 GLU A C 1
ATOM 1526 O O . GLU A 1 193 ? 9.456 10.116 -3.285 1.00 78.00 193 GLU A O 1
ATOM 1531 N N . THR A 1 194 ? 9.102 11.014 -1.232 1.00 75.00 194 THR A N 1
ATOM 1532 C CA . THR A 1 194 ? 7.751 11.539 -1.416 1.00 75.00 194 THR A CA 1
ATOM 1533 C C . THR A 1 194 ? 7.710 12.964 -0.842 1.00 75.00 194 THR 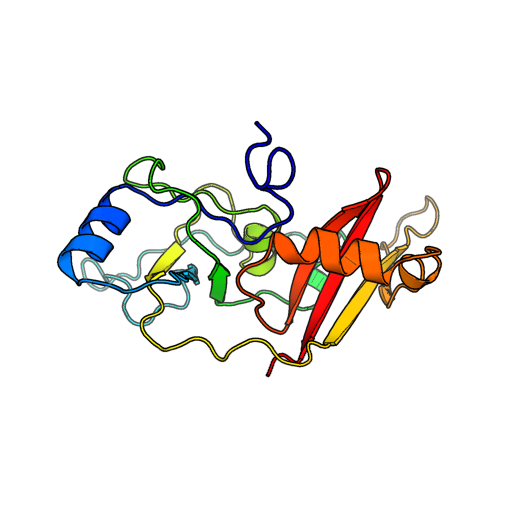A C 1
ATOM 1535 O O . THR A 1 194 ? 8.487 13.243 0.074 1.00 75.00 194 THR A O 1
ATOM 1538 N N . PRO A 1 195 ? 6.839 13.849 -1.351 1.00 58.62 195 PRO A N 1
ATOM 1539 C CA . PRO A 1 195 ? 6.737 15.248 -0.907 1.00 58.62 195 PRO A CA 1
ATOM 1540 C C . PRO A 1 195 ? 6.176 15.446 0.518 1.00 58.62 195 PRO A C 1
ATOM 1542 O O . PRO A 1 195 ? 5.562 14.508 1.072 1.00 58.62 195 PRO A O 1
#

Radius of gyration: 18.15 Å; Cα contacts (8 Å, |Δi|>4): 318; chains: 1; bounding box: 46×40×58 Å

Organism: NCBI:txid2557542

Nearest PDB structures (foldseek):
  2yuj-assembly1_A  TM=8.460E-01  e=3.461E-09  Homo sapiens
  1zc1-assembly1_A  TM=8.295E-01  e=1.262E-08  Saccharomyces cerevisiae
  2jv2-assembly1_A  TM=6.204E-01  e=3.595E+00  Pyrococcus horikoshii
  5d6y-assembly5_E  TM=2.718E-01  e=5.007E-01  Homo sapiens
  2y9h-assembly6_K  TM=1.659E-01  e=7.530E+00  Thermus thermophilus HB8

Secondary structure (DSSP, 8-state):
-PPTTTTTGGGSSEEE--HHHHHHHHHTTPPSSP-EEEEEGGG-TT---BTTB---PPPP----S-S--HHHHH---SEEEEEEEES-S-TT--B--HHHHHHTTPPTT--EEEEE--SPPPPP---EEEEEEEE---SSSS--EEEE--TTTTSTTHHHHHHHHHTT-S---TTPEEEEEETTEEEEEEEEE--

Sequence (195 aa):
MGHFSRGKLQDGDKCCLPPSYWKAIQKYDVEVPWAVRIRRIDKDPDIYREGGQVLKTQERVNRPKVINGPRDIVGARDSVLGSPLDFRAGSQYVYLPSWMFRSLSLRPGSAVRVELVSSPLKMGGLIKLCPLTFNRPGAGDGGVEVGRGEDFLKISNHQAVLETELKHYSTITPGCVISFVYNGRRFYFEVKETP

Mean predicted aligned error: 9.42 Å